Protein AF-A0A813FD88-F1 (afdb_monomer_lite)

Radius of gyration: 17.63 Å; chains: 1; bounding box: 48×40×44 Å

Secondary structure (DSSP, 8-state):
--HHHHHHHHHHHHSS---SHHHHS--GGG-EEETTTEEEEEEEE----TT-TTSPPPEEETTT--B-SSTTHHHHHHHHHHHHHHHHHHSPPTTPPPPPHHHHHHHHHHHHHHH-TTSHHHHHHHHHHHHHHSPTTSPPPHHHHHHHHHHHHHHHHTT----BTTS-SSHHHHTTTHHHHTSPPPP-

Foldseek 3Di:
DWLVVVQVCCCVVPVDGDPDPCQQAWTLLQWAADPVVGNVWTWTFRHADPVGSPDGGWIATPPPRDTPPDVCPQLVVLCVVLVVVLVCLLPPPPPDDHDDLVVLVVSLVSCCVRRNLLHNSNLSSLVSSLVRVADPPDDGDPSSVVSLVSNVVSCVVSVHQQAPDPVDDDSVCSSRHCNVVSDDDDDD

Organism: Polarella glacialis (NCBI:txid89957)

pLDDT: mean 74.28, std 17.8, range [30.69, 95.06]

Structure (mmCIF, N/CA/C/O backbone):
data_AF-A0A813FD88-F1
#
_entry.id   AF-A0A813FD88-F1
#
loop_
_atom_site.group_PDB
_atom_site.id
_atom_site.type_symbol
_atom_site.label_atom_id
_atom_site.label_alt_id
_atom_site.label_comp_id
_atom_site.label_asym_id
_atom_site.label_entity_id
_atom_site.label_seq_id
_atom_site.pdbx_PDB_ins_code
_atom_site.Cartn_x
_atom_site.Cartn_y
_atom_site.Cartn_z
_atom_site.occupancy
_atom_site.B_iso_or_equiv
_atom_site.auth_seq_id
_atom_site.auth_comp_id
_atom_site.auth_asym_id
_atom_site.auth_atom_id
_atom_site.pdbx_PDB_model_num
ATOM 1 N N . MET A 1 1 ? -1.833 -4.323 -0.633 1.00 69.38 1 MET A N 1
ATOM 2 C CA . MET A 1 1 ? -0.803 -5.198 -0.030 1.00 69.38 1 MET A CA 1
ATOM 3 C C . MET A 1 1 ? 0.067 -5.760 -1.135 1.00 69.38 1 MET A C 1
ATOM 5 O O . MET A 1 1 ? -0.502 -6.260 -2.103 1.00 69.38 1 MET A O 1
ATOM 9 N N . GLY A 1 2 ? 1.387 -5.662 -0.988 1.00 76.25 2 GLY A N 1
ATOM 10 C CA . GLY A 1 2 ? 2.358 -6.116 -1.981 1.00 76.25 2 GLY A CA 1
ATOM 11 C C . GLY A 1 2 ? 2.453 -7.635 -2.162 1.00 76.25 2 GLY A C 1
ATOM 12 O O . GLY A 1 2 ? 1.926 -8.399 -1.351 1.00 76.25 2 GLY A O 1
ATOM 13 N N . SER A 1 3 ? 3.062 -8.089 -3.256 1.00 80.94 3 SER A N 1
ATOM 14 C CA . SER A 1 3 ? 3.198 -9.505 -3.622 1.00 80.94 3 SER A CA 1
ATOM 15 C C . SER A 1 3 ? 4.067 -10.299 -2.661 1.00 80.94 3 SER A C 1
ATOM 17 O O . SER A 1 3 ? 3.741 -11.447 -2.381 1.00 80.94 3 SER A O 1
ATOM 19 N N . ASP A 1 4 ? 5.126 -9.695 -2.140 1.00 78.00 4 ASP A N 1
ATOM 20 C CA . ASP A 1 4 ? 5.998 -10.268 -1.114 1.00 78.00 4 ASP A CA 1
ATOM 21 C C . ASP A 1 4 ? 5.245 -10.513 0.195 1.00 78.00 4 ASP A C 1
ATOM 23 O O . ASP A 1 4 ? 5.247 -11.634 0.687 1.00 78.00 4 ASP A O 1
ATOM 27 N N . VAL A 1 5 ? 4.508 -9.516 0.697 1.00 75.88 5 VAL A N 1
ATOM 28 C CA . VAL A 1 5 ? 3.713 -9.649 1.929 1.00 75.88 5 VAL A CA 1
ATOM 29 C C . VAL A 1 5 ? 2.642 -10.724 1.762 1.00 75.88 5 VAL A C 1
ATOM 31 O O . VAL A 1 5 ? 2.479 -11.578 2.629 1.00 75.88 5 VAL A O 1
ATOM 34 N N . ARG A 1 6 ? 1.931 -10.736 0.623 1.00 81.69 6 ARG A N 1
ATOM 35 C CA . ARG A 1 6 ? 0.943 -11.790 0.333 1.00 81.69 6 ARG A CA 1
ATOM 36 C C . ARG A 1 6 ? 1.594 -13.172 0.329 1.00 81.69 6 ARG A C 1
ATOM 38 O O . ARG A 1 6 ? 1.033 -14.096 0.902 1.00 81.69 6 ARG A O 1
ATOM 45 N N . ARG A 1 7 ? 2.746 -13.325 -0.331 1.00 84.50 7 ARG A N 1
ATOM 46 C CA . ARG A 1 7 ? 3.455 -14.610 -0.417 1.00 84.50 7 ARG A CA 1
ATOM 47 C C . ARG A 1 7 ? 3.970 -15.061 0.945 1.00 84.50 7 ARG A C 1
ATOM 49 O O . ARG A 1 7 ? 3.711 -16.203 1.287 1.00 84.50 7 ARG A O 1
ATOM 56 N N . ALA A 1 8 ? 4.584 -14.169 1.720 1.00 79.19 8 ALA A N 1
ATOM 57 C CA . ALA A 1 8 ? 5.050 -14.457 3.074 1.00 79.19 8 ALA A CA 1
ATOM 58 C C . ALA A 1 8 ? 3.900 -14.903 3.991 1.00 79.19 8 ALA A C 1
ATOM 60 O O . ALA A 1 8 ? 4.051 -15.862 4.741 1.00 79.19 8 ALA A O 1
ATOM 61 N N . LEU A 1 9 ? 2.727 -14.263 3.887 1.00 77.12 9 LEU A N 1
ATOM 62 C CA . LEU A 1 9 ? 1.522 -14.691 4.605 1.00 77.12 9 LEU A CA 1
ATOM 63 C C . LEU A 1 9 ? 1.052 -16.083 4.168 1.00 77.12 9 LEU A C 1
ATOM 65 O O . LEU A 1 9 ? 0.779 -16.918 5.015 1.00 77.12 9 LEU A O 1
ATOM 69 N N . PHE A 1 10 ? 0.969 -16.369 2.864 1.00 81.69 10 PHE A N 1
ATOM 70 C CA . PHE A 1 10 ? 0.561 -17.703 2.397 1.00 81.69 10 PHE A CA 1
ATOM 71 C C . PHE A 1 10 ? 1.568 -18.796 2.760 1.00 81.69 10 PHE A C 1
ATOM 73 O O . PHE A 1 10 ? 1.168 -19.912 3.081 1.00 81.69 10 PHE A O 1
ATOM 80 N N . GLU A 1 11 ? 2.854 -18.476 2.738 1.00 86.94 11 GLU A N 1
ATOM 81 C CA . GLU A 1 11 ? 3.910 -19.396 3.135 1.00 86.94 11 GLU A CA 1
ATOM 82 C C . GLU A 1 11 ? 3.837 -19.691 4.634 1.00 86.94 11 GLU A C 1
ATOM 84 O O . GLU A 1 11 ? 3.804 -20.856 5.019 1.00 86.94 11 GLU A O 1
ATOM 89 N N . THR A 1 12 ? 3.702 -18.654 5.464 1.00 77.88 12 THR A N 1
ATOM 90 C CA . THR A 1 12 ? 3.616 -18.790 6.925 1.00 77.88 12 THR A CA 1
ATOM 91 C C . THR A 1 12 ? 2.314 -19.467 7.362 1.00 77.88 12 THR A C 1
ATOM 93 O O . THR A 1 12 ? 2.343 -20.396 8.163 1.00 77.88 12 THR A O 1
ATOM 96 N N . ASP A 1 13 ? 1.169 -19.038 6.822 1.00 77.94 13 ASP A N 1
ATOM 97 C CA . ASP A 1 13 ? -0.153 -19.480 7.288 1.00 77.94 13 ASP A CA 1
ATOM 98 C C . ASP A 1 13 ? -0.615 -20.784 6.624 1.00 77.94 13 ASP A C 1
ATOM 100 O O . ASP A 1 13 ? -1.451 -21.500 7.176 1.00 77.94 13 ASP A O 1
ATOM 104 N N . ARG A 1 14 ? -0.154 -21.067 5.397 1.00 87.31 14 ARG A N 1
ATOM 105 C CA . ARG A 1 14 ? -0.656 -22.187 4.577 1.00 87.31 14 ARG A CA 1
ATOM 106 C C . ARG A 1 14 ? 0.434 -23.100 4.020 1.00 87.31 14 ARG A C 1
ATOM 108 O O . ARG A 1 14 ? 0.095 -24.063 3.337 1.00 87.31 14 ARG A O 1
ATOM 115 N N . GLY A 1 15 ? 1.710 -22.815 4.275 1.00 90.94 15 GLY A N 1
ATOM 116 C CA . GLY A 1 15 ? 2.824 -23.670 3.865 1.00 90.94 15 GLY A CA 1
ATOM 117 C C . GLY A 1 15 ? 3.093 -23.703 2.358 1.00 90.94 15 GLY A C 1
ATOM 118 O O . GLY A 1 15 ? 3.696 -24.662 1.883 1.00 90.94 15 GLY A O 1
ATOM 119 N N . PHE A 1 16 ? 2.643 -22.707 1.579 1.00 90.50 16 PHE A N 1
ATOM 120 C CA . PHE A 1 16 ? 2.936 -22.658 0.140 1.00 90.50 16 PHE A CA 1
ATOM 121 C C . PHE A 1 16 ? 3.226 -21.251 -0.393 1.00 90.50 16 PHE A C 1
ATOM 123 O O . PHE A 1 16 ? 2.657 -20.249 0.041 1.00 90.50 16 PHE A O 1
ATOM 130 N N . LEU A 1 17 ? 4.063 -21.188 -1.433 1.00 87.31 17 LEU A N 1
ATOM 131 C CA . LEU A 1 17 ? 4.378 -19.958 -2.156 1.00 87.31 17 LEU A CA 1
ATOM 132 C C . LEU A 1 17 ? 3.318 -19.655 -3.223 1.00 87.31 17 LEU A C 1
ATOM 134 O O . LEU A 1 17 ? 3.174 -20.368 -4.216 1.00 87.31 17 LEU A O 1
ATOM 138 N N . CYS A 1 18 ? 2.583 -18.554 -3.055 1.00 84.94 18 CYS A N 1
ATOM 139 C CA .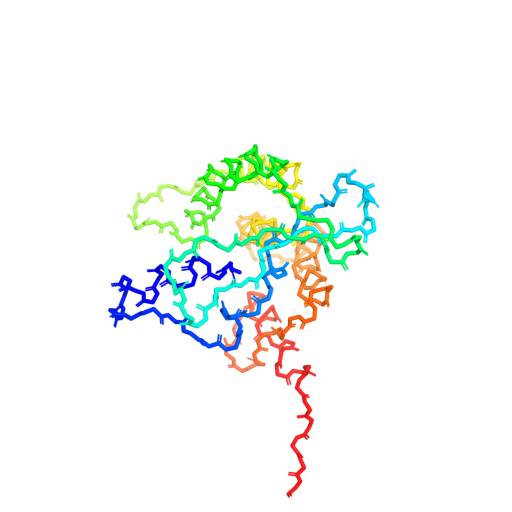 CYS A 1 18 ? 1.521 -18.172 -3.987 1.00 84.94 18 CYS A CA 1
ATOM 140 C C . CYS A 1 18 ? 2.061 -17.746 -5.368 1.00 84.94 18 CYS A C 1
ATOM 142 O O . CYS A 1 18 ? 2.677 -16.686 -5.516 1.00 84.94 18 CYS A O 1
ATOM 144 N N . GLY A 1 19 ? 1.767 -18.548 -6.396 1.00 86.75 19 GLY A N 1
ATOM 145 C CA . GLY A 1 19 ? 2.124 -18.317 -7.802 1.00 86.75 19 GLY A CA 1
ATOM 146 C C . GLY A 1 19 ? 0.981 -17.813 -8.693 1.00 86.75 19 GLY A C 1
ATOM 147 O O . GLY A 1 19 ? 1.033 -18.003 -9.907 1.00 86.75 19 GLY A O 1
ATOM 148 N N . CYS A 1 20 ? -0.074 -17.213 -8.127 1.00 86.12 20 CYS A N 1
ATOM 149 C CA . CYS A 1 20 ? -1.202 -16.716 -8.924 1.00 86.12 20 CYS A CA 1
ATOM 150 C C . CYS A 1 20 ? -0.779 -15.584 -9.880 1.00 86.12 20 CYS A C 1
ATOM 152 O O . CYS A 1 20 ? 0.277 -14.972 -9.704 1.00 86.12 20 CYS A O 1
ATOM 154 N N . SER A 1 21 ? -1.614 -15.269 -10.879 1.00 86.44 21 SER A N 1
ATOM 155 C CA . SER A 1 21 ? -1.360 -14.184 -11.846 1.00 86.44 21 SER A CA 1
ATOM 156 C C . SER A 1 21 ? -0.929 -12.888 -11.157 1.00 86.44 21 SER A C 1
ATOM 158 O O . SER A 1 21 ? 0.128 -12.360 -11.467 1.00 86.44 21 SER A O 1
ATOM 160 N N . ARG A 1 22 ? -1.643 -12.461 -10.113 1.00 83.81 22 ARG A N 1
ATOM 161 C CA . ARG A 1 22 ? -1.326 -11.245 -9.351 1.00 83.81 22 ARG A CA 1
ATOM 162 C C . ARG A 1 22 ? 0.046 -11.262 -8.659 1.00 83.81 22 ARG A C 1
ATOM 164 O O . ARG A 1 22 ? 0.632 -10.206 -8.460 1.00 83.81 22 ARG A O 1
ATOM 171 N N . CYS A 1 23 ? 0.544 -12.420 -8.223 1.00 83.50 23 CYS A N 1
ATOM 172 C CA . CYS A 1 23 ? 1.881 -12.538 -7.620 1.00 83.50 23 CYS A CA 1
ATOM 173 C C . CYS A 1 23 ? 2.996 -12.700 -8.667 1.00 83.50 23 CYS A C 1
ATOM 175 O O . CYS A 1 23 ? 4.163 -12.490 -8.339 1.00 83.50 23 CYS A O 1
ATOM 177 N N . ARG A 1 24 ? 2.643 -13.071 -9.904 1.00 86.44 24 ARG A N 1
ATOM 178 C CA . ARG A 1 24 ? 3.563 -13.160 -11.051 1.00 86.44 24 ARG A CA 1
ATOM 179 C C . ARG A 1 24 ? 3.647 -11.861 -11.853 1.00 86.44 24 ARG A C 1
ATOM 181 O O . ARG A 1 24 ? 4.645 -11.637 -12.521 1.00 86.44 24 ARG A O 1
ATOM 188 N N . SER A 1 25 ? 2.612 -11.030 -11.803 1.00 87.88 25 SER A N 1
ATOM 189 C CA . SER A 1 25 ? 2.568 -9.723 -12.459 1.00 87.88 25 SER A CA 1
ATOM 190 C C . SER A 1 25 ? 3.317 -8.652 -11.670 1.00 87.88 25 SER A C 1
ATOM 192 O O . SER A 1 25 ? 3.612 -8.823 -10.485 1.00 87.88 25 SER A O 1
ATOM 194 N N . SER A 1 26 ? 3.561 -7.517 -12.328 1.00 89.06 26 SER A N 1
ATOM 195 C CA . SER A 1 26 ? 4.126 -6.340 -11.683 1.00 89.06 26 SER A CA 1
ATOM 196 C C . SER A 1 26 ? 3.273 -5.866 -10.507 1.00 89.06 26 SER A C 1
ATOM 198 O O . SER A 1 26 ? 2.043 -5.808 -10.592 1.00 89.06 26 SER A O 1
ATOM 200 N N . ASP A 1 27 ? 3.921 -5.496 -9.406 1.00 88.56 27 ASP A N 1
ATOM 201 C CA . ASP A 1 27 ? 3.223 -5.132 -8.177 1.00 88.56 27 ASP A CA 1
ATOM 202 C C . ASP A 1 27 ? 2.955 -3.628 -8.101 1.00 88.56 27 ASP A C 1
ATOM 204 O O . ASP A 1 27 ? 3.616 -2.879 -7.380 1.00 88.56 27 ASP A O 1
ATOM 208 N N . ALA A 1 28 ? 1.939 -3.183 -8.842 1.00 86.25 28 ALA A N 1
ATOM 209 C CA . ALA A 1 28 ? 1.530 -1.779 -8.887 1.00 86.25 28 ALA A CA 1
ATOM 210 C C . ALA A 1 28 ? 1.155 -1.210 -7.502 1.00 86.25 28 ALA A C 1
ATOM 212 O O . ALA A 1 28 ? 1.279 -0.009 -7.270 1.00 86.25 28 ALA A O 1
ATOM 213 N N . CYS A 1 29 ? 0.772 -2.068 -6.545 1.00 85.25 29 CYS A N 1
ATOM 214 C CA . CYS A 1 29 ? 0.500 -1.664 -5.162 1.00 85.25 29 CYS A CA 1
ATOM 215 C C . CYS A 1 29 ? 1.738 -1.106 -4.443 1.00 85.25 29 CYS A C 1
ATOM 217 O O . CYS A 1 29 ? 1.589 -0.398 -3.449 1.00 85.25 29 CYS A 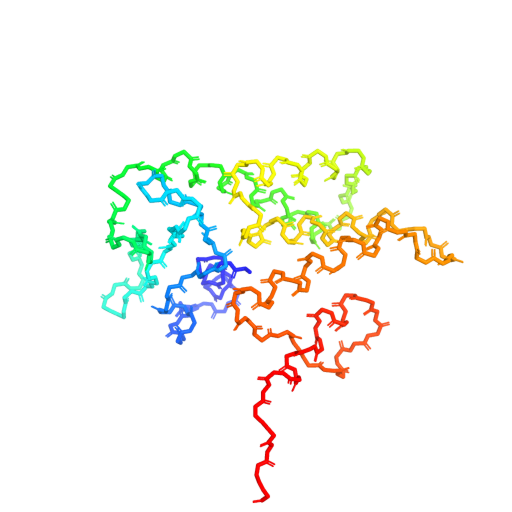O 1
ATOM 219 N N . ARG A 1 30 ? 2.938 -1.459 -4.908 1.00 85.44 30 ARG A N 1
ATOM 220 C CA . ARG A 1 30 ? 4.231 -1.003 -4.382 1.00 85.44 30 ARG A CA 1
ATOM 221 C C . ARG A 1 30 ? 4.911 -0.017 -5.328 1.00 85.44 30 ARG A C 1
ATOM 223 O O . ARG A 1 30 ? 6.130 0.102 -5.334 1.00 85.44 30 ARG A O 1
ATOM 230 N N . SER A 1 31 ? 4.135 0.648 -6.181 1.00 87.31 31 SER A N 1
ATOM 231 C CA . SER A 1 31 ? 4.700 1.601 -7.126 1.00 87.31 31 SER A CA 1
ATOM 232 C C . SER A 1 31 ? 5.342 2.790 -6.410 1.00 87.31 31 SER A C 1
ATOM 234 O O . SER A 1 31 ? 4.772 3.335 -5.467 1.00 87.31 31 SER A O 1
ATOM 236 N N . LEU A 1 32 ? 6.511 3.195 -6.897 1.00 85.44 32 LEU A N 1
ATOM 237 C CA . LEU A 1 32 ? 7.280 4.341 -6.424 1.00 85.44 32 LEU A CA 1
ATOM 238 C C . LEU A 1 32 ? 7.537 5.304 -7.599 1.00 85.44 32 LEU A C 1
ATOM 240 O O . LEU A 1 32 ? 7.650 4.848 -8.740 1.00 85.44 32 LEU A O 1
ATOM 244 N N . PRO A 1 33 ? 7.666 6.625 -7.381 1.00 83.38 33 PRO A N 1
ATOM 245 C CA . PRO A 1 33 ? 7.955 7.575 -8.462 1.00 83.38 33 PRO A CA 1
ATOM 246 C C . PRO A 1 33 ? 9.306 7.298 -9.140 1.00 83.38 33 PRO A C 1
ATOM 248 O O . PRO A 1 33 ? 10.308 7.091 -8.462 1.00 83.38 33 PRO A O 1
ATOM 251 N N . CYS A 1 34 ? 9.394 7.314 -10.467 1.00 84.94 34 CYS A N 1
ATOM 252 C CA . CYS A 1 34 ? 10.668 7.087 -11.150 1.00 84.94 34 CYS A CA 1
ATOM 253 C C . CYS A 1 34 ? 11.583 8.313 -11.076 1.00 84.94 34 CYS A C 1
ATOM 255 O O . CYS A 1 34 ? 11.184 9.413 -11.432 1.00 84.94 34 CYS A O 1
ATOM 257 N N . GLU A 1 35 ? 12.846 8.123 -10.698 1.00 84.19 35 GLU A N 1
ATOM 258 C CA . GLU A 1 35 ? 13.829 9.218 -10.655 1.00 84.19 35 GLU A CA 1
ATOM 259 C C . GLU A 1 35 ? 14.271 9.663 -12.054 1.00 84.19 35 GLU A C 1
ATOM 261 O O . GLU A 1 35 ? 14.575 10.829 -12.271 1.00 84.19 35 GLU A O 1
ATOM 266 N N . ALA A 1 36 ? 14.266 8.748 -13.030 1.00 87.25 36 ALA A N 1
ATOM 267 C CA . ALA A 1 36 ? 14.756 9.026 -14.379 1.00 87.25 36 ALA A CA 1
ATOM 268 C C . ALA A 1 36 ? 13.761 9.816 -15.242 1.00 87.25 36 ALA A C 1
ATOM 270 O O . ALA A 1 36 ? 14.164 10.695 -15.994 1.00 87.25 36 ALA A O 1
ATOM 271 N N . CYS A 1 37 ? 12.468 9.493 -15.168 1.00 87.25 37 CYS A N 1
ATOM 272 C CA . CYS A 1 37 ? 11.420 10.182 -15.934 1.00 87.25 37 CYS A CA 1
ATOM 273 C C . CYS A 1 37 ? 10.414 10.925 -15.037 1.00 87.25 37 CYS A C 1
ATOM 275 O O . CYS A 1 37 ? 9.326 11.294 -15.485 1.00 87.25 37 CYS A O 1
ATOM 277 N N . GLY A 1 38 ? 10.785 11.144 -13.771 1.00 78.62 38 GLY A N 1
ATOM 278 C CA . GLY A 1 38 ? 10.015 11.889 -12.781 1.00 78.62 38 GLY A CA 1
ATOM 279 C C . GLY A 1 38 ? 8.640 11.288 -12.490 1.00 78.62 38 GLY A C 1
ATOM 280 O O . GLY A 1 38 ? 8.416 10.079 -12.587 1.00 78.62 38 GLY A O 1
ATOM 281 N N . ALA A 1 39 ? 7.684 12.173 -12.196 1.00 70.56 39 ALA A N 1
ATOM 282 C CA . ALA A 1 39 ? 6.309 11.827 -11.830 1.00 70.56 39 ALA A CA 1
ATOM 283 C C . ALA A 1 39 ? 5.543 11.016 -12.896 1.00 70.56 39 ALA A C 1
ATOM 285 O O . ALA A 1 39 ? 4.536 10.389 -12.577 1.00 70.56 39 ALA A O 1
ATOM 286 N N . LYS A 1 40 ? 6.007 11.003 -14.155 1.00 81.50 40 LYS A N 1
ATOM 287 C CA . LYS A 1 40 ? 5.366 10.242 -15.240 1.00 81.50 40 LYS A CA 1
ATOM 288 C C . LYS A 1 40 ? 5.678 8.746 -15.182 1.00 81.50 40 LYS A C 1
ATOM 290 O O . LYS A 1 40 ? 4.921 7.946 -15.721 1.00 81.50 40 LYS A O 1
ATOM 295 N N . GLY A 1 41 ? 6.795 8.363 -14.563 1.00 86.62 41 GLY A N 1
ATOM 296 C CA . GLY A 1 41 ? 7.180 6.963 -14.426 1.00 86.62 41 GLY A CA 1
ATOM 297 C C . GLY A 1 41 ? 6.873 6.416 -13.049 1.00 86.62 41 GLY A C 1
ATOM 298 O O . GLY A 1 41 ? 7.049 7.099 -12.043 1.00 86.62 41 GLY A O 1
ATOM 299 N N . LYS A 1 42 ? 6.498 5.141 -13.007 1.00 87.50 42 LYS A N 1
ATOM 300 C CA . LYS A 1 42 ? 6.355 4.375 -11.772 1.00 87.50 42 LYS A CA 1
ATOM 301 C C . LYS A 1 42 ? 7.304 3.186 -11.814 1.00 87.50 42 LYS A C 1
ATOM 303 O O . LYS A 1 42 ? 7.256 2.406 -12.765 1.00 87.50 42 LYS A O 1
ATOM 308 N N . VAL A 1 43 ? 8.172 3.072 -10.817 1.00 88.38 43 VAL A N 1
ATOM 309 C CA . VAL A 1 43 ? 9.016 1.898 -10.589 1.00 88.38 43 VAL A CA 1
ATOM 310 C C . VAL A 1 43 ? 8.243 0.936 -9.709 1.00 88.38 43 VAL A C 1
ATOM 312 O O . VAL A 1 43 ? 7.667 1.344 -8.704 1.00 88.38 43 VAL A O 1
ATOM 315 N N . MET A 1 44 ? 8.186 -0.327 -10.103 1.00 89.19 44 MET A N 1
ATOM 316 C CA . MET A 1 44 ? 7.512 -1.366 -9.332 1.00 89.19 44 MET A CA 1
ATOM 317 C C . MET A 1 44 ? 8.223 -2.712 -9.511 1.00 89.19 44 MET A C 1
ATOM 319 O O . MET A 1 44 ? 8.921 -2.901 -10.517 1.00 89.19 44 MET A O 1
ATOM 323 N N . PRO A 1 45 ? 8.049 -3.656 -8.570 1.00 88.94 45 PRO A N 1
ATOM 324 C CA . PRO A 1 45 ? 8.540 -5.019 -8.728 1.00 88.94 45 PRO A CA 1
ATOM 325 C C . PRO A 1 45 ? 7.946 -5.658 -9.983 1.00 88.94 45 PRO A C 1
ATOM 327 O O . PRO A 1 45 ? 6.742 -5.547 -10.195 1.00 88.94 45 PRO A O 1
ATOM 330 N N . THR A 1 46 ? 8.739 -6.380 -10.775 1.00 87.62 46 THR A N 1
ATOM 331 C CA . THR A 1 46 ? 8.298 -7.065 -12.009 1.00 87.62 46 THR A CA 1
ATOM 332 C C . THR A 1 46 ? 7.537 -8.373 -11.766 1.00 87.62 46 THR A C 1
ATOM 334 O O . THR A 1 46 ? 7.235 -9.087 -12.717 1.00 87.62 46 THR A O 1
ATOM 337 N N . GLY A 1 47 ? 7.237 -8.698 -10.506 1.00 83.44 47 GLY A N 1
ATOM 338 C CA . GLY A 1 47 ? 6.649 -9.975 -10.102 1.00 83.44 47 GLY A CA 1
ATOM 339 C C . GLY A 1 47 ? 7.671 -11.113 -10.015 1.00 83.44 47 GLY A C 1
ATOM 340 O O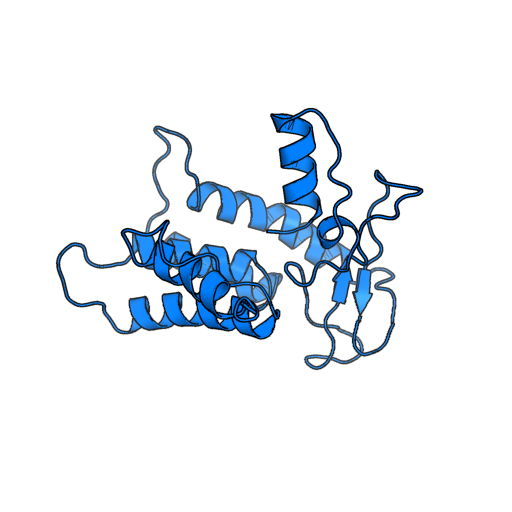 . GLY A 1 47 ? 8.832 -10.969 -10.405 1.00 83.44 47 GLY A O 1
ATOM 341 N N . TYR A 1 48 ? 7.244 -12.245 -9.452 1.00 83.00 48 TYR A N 1
ATOM 342 C CA . TYR A 1 48 ? 8.096 -13.424 -9.269 1.00 83.00 48 TYR A CA 1
ATOM 343 C C . TYR A 1 48 ? 8.033 -14.344 -10.490 1.00 83.00 48 TYR A C 1
ATOM 345 O O . TYR A 1 48 ? 6.947 -14.748 -10.920 1.00 83.00 48 TYR A O 1
ATOM 353 N N . ALA A 1 49 ? 9.200 -14.724 -11.013 1.00 82.94 49 ALA A N 1
ATOM 354 C CA . ALA A 1 49 ? 9.296 -15.683 -12.105 1.00 82.94 49 ALA A CA 1
ATOM 355 C C . ALA A 1 49 ? 8.862 -17.084 -11.645 1.00 82.94 49 ALA A C 1
ATOM 357 O O . ALA A 1 49 ? 9.194 -17.521 -10.543 1.00 82.94 49 ALA A O 1
ATOM 358 N N . ALA A 1 50 ? 8.160 -17.822 -12.513 1.00 81.56 50 ALA A N 1
ATOM 359 C CA . ALA A 1 50 ? 7.762 -19.204 -12.228 1.00 81.56 50 ALA A CA 1
ATOM 360 C C . ALA A 1 50 ? 8.976 -20.131 -12.041 1.00 81.56 50 ALA A C 1
ATOM 362 O O . ALA A 1 50 ? 8.934 -21.041 -11.221 1.00 81.56 50 ALA A O 1
ATOM 363 N N . SER A 1 51 ? 10.063 -19.861 -12.769 1.00 83.31 51 SER A N 1
ATOM 364 C CA . SER A 1 51 ? 11.330 -20.589 -12.683 1.00 83.31 51 SER A CA 1
ATOM 365 C C . SER A 1 51 ? 12.155 -20.259 -11.435 1.00 83.31 51 SER A C 1
ATOM 367 O O . SER A 1 51 ? 13.066 -21.010 -11.104 1.00 83.31 51 SER A O 1
ATOM 369 N N . ALA A 1 52 ? 11.861 -19.154 -10.744 1.00 82.31 52 ALA A N 1
ATOM 370 C CA . ALA A 1 52 ? 12.619 -18.691 -9.584 1.00 82.31 52 ALA A CA 1
ATOM 371 C C . ALA A 1 52 ? 11.688 -18.023 -8.552 1.00 82.31 52 ALA A C 1
ATOM 373 O O . ALA A 1 52 ? 11.752 -16.811 -8.338 1.00 82.31 52 ALA A O 1
ATOM 374 N N . PRO A 1 53 ? 10.798 -18.794 -7.898 1.00 77.00 53 PRO A N 1
ATOM 375 C CA . PRO A 1 53 ? 9.781 -18.250 -6.997 1.00 77.00 53 PRO A CA 1
ATOM 376 C C . PRO A 1 53 ? 10.366 -17.597 -5.733 1.00 77.00 53 PRO A C 1
ATOM 378 O O . PRO A 1 53 ? 9.675 -16.831 -5.066 1.00 77.00 53 PRO A O 1
ATOM 381 N N . THR A 1 54 ? 11.615 -17.887 -5.383 1.00 80.81 54 THR A N 1
ATOM 382 C CA . THR A 1 54 ? 12.300 -17.325 -4.211 1.00 80.81 54 THR A CA 1
ATOM 383 C C . THR A 1 54 ? 13.208 -16.146 -4.555 1.00 80.81 54 THR A C 1
ATOM 385 O O . THR A 1 54 ? 13.688 -15.468 -3.650 1.00 80.81 54 THR A O 1
ATOM 388 N N . ALA A 1 55 ? 13.443 -15.868 -5.842 1.00 81.31 55 ALA A N 1
ATOM 389 C CA . ALA A 1 55 ? 14.284 -14.751 -6.246 1.00 81.31 55 ALA A CA 1
ATOM 390 C C . ALA A 1 55 ? 13.574 -13.419 -5.988 1.00 81.31 55 ALA A C 1
ATOM 392 O O . ALA A 1 55 ? 12.393 -13.254 -6.304 1.00 81.31 55 ALA A O 1
ATOM 393 N N . SER A 1 56 ? 14.310 -12.451 -5.442 1.00 80.56 56 SER A N 1
ATOM 394 C CA . SER A 1 56 ? 13.817 -11.083 -5.301 1.00 80.56 56 SER A CA 1
ATOM 395 C C . SER A 1 56 ? 13.456 -10.515 -6.678 1.00 80.56 56 SER A C 1
ATOM 397 O O . SER A 1 56 ? 14.278 -10.588 -7.595 1.00 80.56 56 SER A O 1
ATOM 399 N N . PRO A 1 57 ? 12.255 -9.938 -6.850 1.00 85.00 57 PRO A N 1
ATOM 400 C CA . PRO A 1 57 ? 11.848 -9.386 -8.132 1.00 85.00 57 PRO A CA 1
ATOM 401 C C . PRO A 1 57 ? 12.729 -8.190 -8.501 1.00 85.00 57 PRO A C 1
ATOM 403 O O . PRO A 1 57 ? 13.084 -7.369 -7.647 1.00 85.00 57 PRO A O 1
ATOM 406 N N . ALA A 1 58 ? 13.045 -8.067 -9.790 1.00 87.19 58 ALA A N 1
ATOM 407 C CA . ALA A 1 58 ? 13.646 -6.852 -10.319 1.00 87.19 58 ALA A CA 1
ATOM 408 C C . ALA A 1 58 ? 12.659 -5.683 -10.187 1.00 87.19 58 ALA A C 1
ATOM 410 O O . ALA A 1 58 ? 11.443 -5.873 -10.193 1.00 87.19 58 ALA A O 1
ATOM 411 N N . TRP A 1 59 ? 13.181 -4.465 -10.089 1.00 88.44 59 TRP A N 1
ATOM 412 C CA . TRP A 1 59 ? 12.379 -3.245 -10.056 1.00 88.44 59 TRP A CA 1
ATOM 413 C C . TRP A 1 59 ? 12.564 -2.496 -11.367 1.00 88.44 59 TRP A C 1
ATOM 415 O O . TRP A 1 59 ? 13.691 -2.167 -11.748 1.00 88.44 59 TRP A O 1
ATOM 425 N N . LYS A 1 60 ? 11.462 -2.247 -12.078 1.00 90.75 60 LYS A N 1
ATOM 426 C CA . LYS A 1 60 ? 11.484 -1.600 -13.397 1.00 90.75 60 LYS A CA 1
ATOM 427 C C . LYS A 1 60 ? 10.524 -0.432 -13.448 1.00 90.75 60 LYS A C 1
ATOM 429 O O . LYS A 1 60 ? 9.399 -0.519 -12.956 1.00 90.75 60 LYS A O 1
ATOM 434 N N . CYS A 1 61 ? 10.966 0.653 -14.075 1.00 90.19 61 CYS A N 1
ATOM 435 C CA . CYS A 1 61 ? 10.072 1.741 -14.433 1.00 90.19 61 CYS A CA 1
ATOM 436 C C . CYS A 1 61 ? 9.171 1.323 -15.596 1.00 90.19 61 CYS A C 1
ATOM 438 O O . CYS A 1 61 ? 9.664 0.977 -16.667 1.00 90.19 61 CYS A O 1
ATOM 440 N N . PHE A 1 62 ? 7.857 1.433 -15.420 1.00 88.56 62 PHE A N 1
ATOM 441 C CA . PHE A 1 62 ? 6.886 1.105 -16.467 1.00 88.56 62 PHE A CA 1
ATOM 442 C C . PHE A 1 62 ? 6.767 2.182 -17.560 1.00 88.56 62 PHE A C 1
ATOM 444 O O . PHE A 1 62 ? 6.203 1.925 -18.615 1.00 88.56 62 PHE A O 1
ATOM 451 N N . GLY A 1 63 ? 7.303 3.384 -17.317 1.00 90.25 63 GLY A N 1
ATOM 452 C CA . GLY A 1 63 ? 7.324 4.474 -18.297 1.00 90.25 63 GLY A CA 1
ATOM 453 C C . GLY A 1 63 ? 8.559 4.446 -19.199 1.00 90.25 63 GLY A C 1
ATOM 454 O O . GLY A 1 63 ? 8.437 4.474 -20.416 1.00 90.25 63 GLY A O 1
ATOM 455 N N . CYS A 1 64 ? 9.759 4.387 -18.609 1.00 91.31 64 CYS A N 1
ATOM 456 C CA . CYS A 1 64 ? 11.021 4.466 -19.357 1.00 91.31 64 CYS A CA 1
ATOM 457 C C . CYS A 1 64 ? 11.766 3.130 -19.500 1.00 91.31 64 CYS A C 1
ATOM 459 O O . CYS A 1 64 ? 12.855 3.106 -20.065 1.00 91.31 64 CYS A O 1
ATOM 461 N N . GLY A 1 65 ? 11.242 2.032 -18.945 1.00 90.81 65 GLY A N 1
ATOM 462 C CA . GLY A 1 65 ? 11.840 0.692 -19.028 1.00 90.81 65 GLY A CA 1
ATOM 463 C C . GLY A 1 65 ? 13.125 0.494 -18.217 1.00 90.81 65 GLY A C 1
ATOM 464 O O . GLY A 1 65 ? 13.615 -0.629 -18.118 1.00 90.81 65 GLY A O 1
ATOM 465 N N . ARG A 1 66 ? 13.673 1.559 -17.616 1.00 89.88 66 ARG A N 1
ATOM 466 C CA . ARG A 1 66 ? 14.925 1.499 -16.857 1.00 89.88 66 ARG A CA 1
ATOM 467 C C . ARG A 1 66 ? 14.775 0.577 -15.646 1.00 89.88 66 ARG A C 1
ATOM 469 O O . ARG A 1 66 ? 13.872 0.755 -14.824 1.00 89.88 66 ARG A O 1
ATOM 476 N N . GLU A 1 67 ? 15.691 -0.378 -15.538 1.00 87.56 67 GLU A N 1
ATOM 477 C CA . GLU A 1 67 ? 15.900 -1.161 -14.324 1.00 87.56 67 GLU A CA 1
ATOM 478 C C . GLU A 1 67 ? 16.513 -0.276 -13.237 1.00 87.56 67 GLU A C 1
ATOM 480 O O . GLU A 1 67 ? 17.462 0.475 -13.475 1.00 87.56 67 GLU A O 1
ATOM 485 N N . SER A 1 68 ? 15.949 -0.343 -12.034 1.00 77.56 68 SER A N 1
ATOM 486 C CA . SER A 1 68 ? 16.464 0.370 -10.868 1.00 77.56 68 SER A CA 1
ATOM 487 C C . SER A 1 68 ? 17.733 -0.341 -10.391 1.00 77.56 68 SER A C 1
ATOM 489 O O . SER A 1 68 ? 17.678 -1.257 -9.574 1.00 77.56 68 SER A O 1
ATOM 491 N N . ALA A 1 69 ? 18.885 0.038 -10.956 1.00 62.06 69 ALA A N 1
ATOM 492 C CA . ALA A 1 69 ? 20.170 -0.614 -10.681 1.00 62.06 69 ALA A CA 1
ATOM 493 C C . ALA A 1 69 ? 20.667 -0.400 -9.233 1.00 62.06 69 ALA A C 1
ATOM 495 O O . ALA A 1 69 ? 21.516 -1.146 -8.756 1.00 62.06 69 ALA A O 1
ATOM 496 N N . THR A 1 70 ? 20.127 0.596 -8.518 1.00 54.53 70 THR A N 1
ATOM 497 C CA . THR A 1 70 ? 20.599 1.009 -7.177 1.00 54.53 70 THR A CA 1
ATOM 498 C C . THR A 1 70 ? 19.631 1.955 -6.445 1.00 54.53 70 THR A C 1
ATOM 500 O O . THR A 1 70 ? 19.607 1.960 -5.214 1.00 54.53 70 THR A O 1
ATOM 503 N N . GLY A 1 71 ? 18.791 2.707 -7.174 1.00 51.25 71 GLY A N 1
ATOM 504 C CA . GLY A 1 71 ? 17.900 3.759 -6.645 1.00 51.25 71 GLY A CA 1
ATOM 505 C C . GLY A 1 71 ? 16.809 3.308 -5.663 1.00 51.25 71 GLY A C 1
ATOM 506 O O . GLY A 1 71 ? 16.258 4.127 -4.935 1.00 51.25 71 GLY A O 1
ATOM 507 N N . ASP A 1 72 ? 16.541 2.007 -5.544 1.00 59.84 72 ASP A N 1
ATOM 508 C CA . ASP A 1 72 ? 15.555 1.483 -4.590 1.00 59.84 72 ASP A CA 1
ATOM 509 C C . ASP A 1 72 ? 16.153 0.937 -3.291 1.00 59.84 72 ASP A C 1
ATOM 511 O O . ASP A 1 72 ? 15.413 0.406 -2.473 1.00 59.84 72 ASP A O 1
ATOM 515 N N . ALA A 1 73 ? 17.464 1.005 -3.036 1.00 73.44 73 ALA A N 1
ATOM 516 C CA . ALA A 1 73 ? 17.987 0.556 -1.735 1.00 73.44 73 ALA A CA 1
ATOM 517 C C . ALA A 1 73 ? 17.416 1.397 -0.576 1.00 73.44 73 ALA A C 1
ATOM 519 O O . ALA A 1 73 ? 16.885 0.845 0.384 1.00 73.44 73 ALA A O 1
ATOM 520 N N . VAL A 1 74 ? 17.434 2.727 -0.719 1.00 76.19 74 VAL A N 1
ATOM 521 C CA . VAL A 1 74 ? 16.891 3.667 0.276 1.00 76.19 74 VAL A CA 1
ATOM 522 C C . VAL A 1 74 ? 15.380 3.505 0.429 1.00 76.19 74 VAL A C 1
ATOM 524 O O . VAL A 1 74 ? 14.866 3.492 1.544 1.00 76.19 74 VAL A O 1
ATOM 527 N N . ARG A 1 75 ? 14.654 3.333 -0.679 1.00 74.81 75 ARG A N 1
ATOM 528 C CA . ARG A 1 75 ? 13.191 3.203 -0.648 1.00 74.81 75 ARG A CA 1
ATOM 529 C C . ARG A 1 75 ? 12.730 1.839 -0.155 1.00 74.81 75 ARG A C 1
ATOM 531 O O . ARG A 1 75 ? 11.765 1.777 0.592 1.00 74.81 75 ARG A O 1
ATOM 538 N N . ARG A 1 76 ? 13.451 0.761 -0.478 1.00 77.00 76 ARG A N 1
ATOM 539 C CA . ARG A 1 76 ? 13.223 -0.567 0.116 1.00 77.00 76 ARG A CA 1
ATOM 540 C C . ARG A 1 76 ? 13.559 -0.580 1.600 1.00 77.00 76 ARG A C 1
ATOM 542 O O . ARG A 1 76 ? 12.830 -1.203 2.361 1.00 77.00 76 ARG A O 1
ATOM 549 N N . ALA A 1 77 ? 14.610 0.125 2.020 1.00 84.31 77 ALA A N 1
ATOM 550 C CA . ALA A 1 77 ? 14.903 0.314 3.438 1.00 84.31 77 ALA A CA 1
ATOM 551 C C . ALA A 1 77 ? 13.770 1.085 4.134 1.00 84.31 77 ALA A C 1
ATOM 553 O O . ALA A 1 77 ? 13.296 0.658 5.182 1.00 84.31 77 ALA A O 1
ATOM 554 N N . ALA A 1 78 ? 13.267 2.157 3.511 1.00 88.12 78 ALA A N 1
ATOM 555 C CA . ALA A 1 78 ? 12.103 2.881 4.013 1.00 88.12 78 ALA A CA 1
ATOM 556 C C . ALA A 1 78 ? 10.849 2.002 4.066 1.00 88.12 78 ALA A C 1
ATOM 558 O O . ALA A 1 78 ? 10.106 2.054 5.040 1.00 88.12 78 ALA A O 1
ATOM 559 N N . GLU A 1 79 ? 10.614 1.166 3.057 1.00 86.50 79 GLU A N 1
ATOM 560 C CA . GLU A 1 79 ? 9.485 0.243 3.052 1.00 86.50 79 GLU A CA 1
ATOM 561 C C . GLU A 1 79 ? 9.610 -0.777 4.188 1.00 86.50 79 GLU A C 1
ATOM 563 O O . GLU A 1 79 ? 8.658 -0.948 4.945 1.00 86.50 79 GLU A O 1
ATOM 568 N N . ALA A 1 80 ? 10.786 -1.387 4.363 1.00 86.00 80 ALA A N 1
ATOM 569 C CA . ALA A 1 80 ? 11.061 -2.344 5.433 1.00 86.00 80 ALA A CA 1
ATOM 570 C C . ALA A 1 80 ? 10.878 -1.745 6.839 1.00 86.00 80 ALA A C 1
ATOM 572 O O . ALA A 1 80 ? 10.479 -2.456 7.757 1.00 86.00 80 ALA A O 1
ATOM 573 N N . GLU A 1 81 ? 11.128 -0.447 7.006 1.00 91.62 81 GLU A N 1
ATOM 574 C CA . GLU A 1 81 ? 10.947 0.273 8.270 1.00 91.62 81 GLU A CA 1
ATOM 575 C C . GLU A 1 81 ? 9.485 0.695 8.512 1.00 91.62 81 GLU A C 1
ATOM 577 O O . GLU A 1 81 ? 8.939 0.519 9.603 1.00 91.62 81 GLU A O 1
ATOM 582 N N . ILE A 1 82 ? 8.829 1.260 7.496 1.00 91.94 82 ILE A N 1
ATOM 583 C CA . ILE A 1 82 ? 7.520 1.916 7.635 1.00 91.94 82 ILE A CA 1
ATOM 584 C C . ILE A 1 82 ? 6.367 0.915 7.553 1.00 91.94 82 ILE A C 1
ATOM 586 O O . ILE A 1 82 ? 5.384 1.038 8.288 1.00 91.94 82 ILE A O 1
ATOM 590 N N . VAL A 1 83 ? 6.452 -0.079 6.663 1.00 88.94 83 VAL A N 1
ATOM 591 C CA . VAL A 1 83 ? 5.363 -1.043 6.442 1.00 88.94 83 VAL A CA 1
ATOM 592 C C . VAL A 1 83 ? 4.970 -1.782 7.724 1.00 88.94 83 VAL A C 1
ATOM 594 O O . VAL A 1 83 ? 3.768 -1.839 7.997 1.00 88.94 83 VAL A O 1
ATOM 597 N N . PRO A 1 84 ? 5.905 -2.300 8.546 1.00 87.56 84 PRO A N 1
ATOM 598 C CA . PRO A 1 84 ? 5.549 -2.946 9.806 1.00 87.56 84 PRO A CA 1
ATOM 599 C C . PRO A 1 84 ? 4.759 -2.034 10.749 1.00 87.56 84 PRO A C 1
ATOM 601 O O . PRO A 1 84 ? 3.795 -2.488 11.361 1.00 87.56 84 PRO A O 1
ATOM 604 N N . ARG A 1 85 ? 5.097 -0.738 10.809 1.00 91.56 85 ARG A N 1
ATOM 605 C CA . ARG A 1 85 ? 4.384 0.256 11.631 1.00 91.56 85 ARG A CA 1
ATOM 606 C C . ARG A 1 85 ? 2.945 0.449 11.146 1.00 91.56 85 ARG A C 1
ATOM 608 O O . ARG A 1 85 ? 2.015 0.429 11.942 1.00 91.56 85 ARG A O 1
ATOM 615 N N . VAL A 1 86 ? 2.735 0.551 9.832 1.00 88.00 86 VAL A N 1
ATOM 616 C CA . VAL A 1 86 ? 1.382 0.650 9.250 1.00 88.00 86 VAL A CA 1
ATOM 617 C C . VAL A 1 86 ? 0.570 -0.629 9.485 1.00 88.00 86 VAL A C 1
ATOM 619 O O . VAL A 1 86 ? -0.623 -0.563 9.784 1.00 88.00 86 VAL A O 1
ATOM 622 N N . LEU A 1 87 ? 1.198 -1.802 9.366 1.00 82.88 87 LEU A N 1
ATOM 623 C CA . LEU A 1 87 ? 0.544 -3.086 9.634 1.00 82.88 87 LEU A CA 1
ATOM 624 C C . LEU A 1 87 ? 0.156 -3.240 11.108 1.00 82.88 87 LEU A C 1
ATOM 626 O O . LEU A 1 87 ? -0.937 -3.741 11.382 1.00 82.88 87 LEU A O 1
ATOM 630 N N . LEU A 1 88 ? 1.008 -2.781 12.029 1.00 84.56 88 LEU A N 1
ATOM 631 C CA . LEU A 1 88 ? 0.725 -2.769 13.463 1.00 84.56 88 LEU A CA 1
ATOM 632 C C . LEU A 1 88 ? -0.549 -1.973 13.760 1.00 84.56 88 LEU A C 1
ATOM 634 O O . LEU A 1 88 ? -1.411 -2.450 14.489 1.00 84.56 88 LEU A O 1
ATOM 638 N N . GLU A 1 89 ? -0.727 -0.816 13.127 1.00 86.44 89 GLU A N 1
ATOM 639 C CA . GLU A 1 89 ? -1.921 0.006 13.347 1.00 86.44 89 GLU A CA 1
ATOM 640 C C . GLU A 1 89 ? -3.184 -0.529 12.654 1.00 86.44 89 GLU A C 1
ATOM 642 O O . GLU A 1 89 ? -4.302 -0.373 13.165 1.00 86.44 89 GLU A O 1
ATOM 647 N N . LEU A 1 90 ? -3.023 -1.205 11.512 1.00 79.25 90 LEU A N 1
ATOM 648 C CA . LEU A 1 90 ? -4.116 -1.915 10.841 1.00 79.25 90 LEU A CA 1
ATOM 649 C C . LEU A 1 90 ? -4.632 -3.095 11.675 1.00 79.25 90 LEU A C 1
ATOM 651 O O . LEU A 1 90 ? -5.835 -3.373 11.674 1.00 79.25 90 LEU A O 1
ATOM 655 N N . ARG A 1 91 ? -3.732 -3.819 12.346 1.00 78.38 91 ARG A N 1
ATOM 656 C CA . ARG A 1 91 ? -4.039 -5.026 13.127 1.00 78.38 91 ARG A CA 1
ATOM 657 C C . ARG A 1 91 ? -3.244 -5.043 14.439 1.00 78.38 91 ARG A C 1
ATOM 659 O O . ARG A 1 91 ? -2.340 -5.868 14.585 1.00 78.38 91 ARG A O 1
ATOM 666 N N . PRO A 1 92 ? -3.587 -4.176 15.405 1.00 76.19 92 PRO A N 1
ATOM 667 C CA . PRO A 1 92 ? -2.866 -4.125 16.667 1.00 76.19 92 PRO A CA 1
ATOM 668 C C . PRO A 1 92 ? -3.060 -5.443 17.431 1.00 76.19 92 PRO A C 1
ATOM 670 O O . PRO A 1 92 ? -4.195 -5.934 17.517 1.00 76.19 92 PRO A O 1
ATOM 673 N N . PRO A 1 93 ? -1.988 -6.035 17.991 1.00 82.06 93 PRO A N 1
ATOM 674 C CA . PRO A 1 93 ? -2.105 -7.194 18.858 1.00 82.06 93 PRO A CA 1
ATOM 675 C C . PRO A 1 93 ? -3.014 -6.892 20.052 1.00 82.06 93 PRO A C 1
ATOM 677 O O . PRO A 1 93 ? -3.137 -5.752 20.507 1.00 82.06 93 PRO A O 1
ATOM 680 N N . ARG A 1 94 ? -3.667 -7.929 20.585 1.00 85.75 94 ARG A N 1
ATOM 681 C CA . ARG A 1 94 ? -4.521 -7.769 21.768 1.00 85.75 94 ARG A CA 1
ATOM 682 C C . ARG A 1 94 ? -3.697 -7.218 22.933 1.00 85.75 94 ARG A C 1
ATOM 684 O O . ARG A 1 94 ? -2.621 -7.728 23.219 1.00 85.75 94 ARG A O 1
ATOM 691 N N . GLY A 1 95 ? -4.231 -6.201 23.605 1.00 88.12 95 GLY A N 1
ATOM 692 C CA . GLY A 1 95 ? -3.585 -5.568 24.757 1.00 88.12 95 GLY A CA 1
ATOM 693 C C . GLY A 1 95 ? -2.517 -4.527 24.412 1.00 88.12 95 GLY A C 1
ATOM 694 O O . GLY A 1 95 ? -2.036 -3.863 25.322 1.00 88.12 95 GLY A O 1
ATOM 695 N N . VAL A 1 96 ? -2.176 -4.331 23.133 1.00 86.06 96 VAL A N 1
ATOM 696 C CA . VAL A 1 96 ? -1.266 -3.255 22.717 1.00 86.06 96 VAL A CA 1
ATOM 697 C C . VAL A 1 96 ? -2.054 -1.942 22.608 1.00 86.06 96 VAL A C 1
ATOM 699 O O . VAL A 1 96 ? -3.075 -1.909 21.907 1.00 86.06 96 VAL A O 1
ATOM 702 N N . PRO A 1 97 ? -1.628 -0.865 23.299 1.00 88.56 97 PRO A N 1
ATOM 703 C CA . PRO A 1 97 ? -2.227 0.453 23.137 1.00 88.56 97 PRO A CA 1
ATOM 704 C C . PRO A 1 97 ? -2.145 0.912 21.682 1.00 88.56 97 PRO A C 1
ATOM 706 O O . PRO A 1 97 ? -1.140 0.707 21.008 1.00 88.56 97 PRO A O 1
ATOM 709 N N . LYS A 1 98 ? -3.219 1.530 21.196 1.00 87.50 98 LYS A N 1
ATOM 710 C CA . LYS A 1 98 ? -3.248 2.126 19.855 1.00 87.50 98 LYS A CA 1
ATOM 711 C C . LYS A 1 98 ? -2.490 3.447 19.879 1.00 87.50 98 LYS A C 1
ATOM 713 O O . LYS A 1 98 ? -2.592 4.165 20.875 1.00 87.50 98 LYS A O 1
ATOM 718 N N . ALA A 1 99 ? -1.821 3.783 18.780 1.00 90.88 99 ALA A N 1
ATOM 719 C CA . ALA A 1 99 ? -1.183 5.084 18.648 1.00 90.88 99 ALA A CA 1
ATOM 720 C C . ALA A 1 99 ? -2.221 6.226 18.752 1.00 90.88 99 ALA A C 1
ATOM 722 O O . ALA A 1 99 ? -3.346 6.087 18.243 1.00 90.88 99 ALA A O 1
ATOM 723 N N . PRO A 1 100 ? -1.879 7.349 19.410 1.00 91.56 100 PRO A N 1
ATOM 724 C CA . PRO A 1 100 ? -2.727 8.533 19.446 1.00 91.56 100 PRO A CA 1
ATOM 725 C C . PRO A 1 100 ? -2.859 9.181 18.050 1.00 91.56 100 PRO A C 1
ATOM 727 O O . PRO A 1 100 ? -2.011 8.964 17.178 1.00 91.56 100 PRO A O 1
ATOM 730 N N . PRO A 1 101 ? -3.907 9.996 17.815 1.00 88.38 101 PRO A N 1
ATOM 731 C CA . PRO A 1 101 ? -4.165 10.653 16.529 1.00 88.38 101 PRO A CA 1
ATOM 732 C C . PRO A 1 101 ? -2.953 11.366 15.916 1.00 88.38 101 PRO A C 1
ATOM 734 O O . PRO A 1 101 ? -2.646 11.165 14.743 1.00 88.38 101 PRO A O 1
ATOM 737 N N . GLU A 1 102 ? -2.242 12.160 16.707 1.00 91.75 102 GLU A N 1
ATOM 738 C CA . GLU A 1 102 ? -1.038 12.900 16.314 1.00 91.75 102 GLU A CA 1
ATOM 739 C C . GLU A 1 102 ? 0.070 11.991 15.759 1.00 91.75 102 GLU A C 1
ATOM 741 O O . GLU A 1 102 ? 0.674 12.307 14.730 1.00 91.75 102 GLU A O 1
ATOM 746 N N . GLU A 1 103 ? 0.291 10.824 16.367 1.00 94.19 103 GLU A N 1
ATOM 747 C CA . GLU A 1 103 ? 1.255 9.840 15.864 1.00 94.19 103 GLU A CA 1
ATOM 748 C C . GLU A 1 103 ? 0.790 9.201 14.550 1.00 94.19 103 GLU A C 1
ATOM 750 O O . GLU A 1 103 ? 1.599 8.973 13.648 1.00 94.19 103 GLU A O 1
ATOM 755 N N . LEU A 1 104 ? -0.515 8.963 14.392 1.00 90.81 104 LEU A N 1
ATOM 756 C CA . LEU A 1 104 ? -1.084 8.447 13.143 1.00 90.81 104 LEU A CA 1
ATOM 757 C C . LEU A 1 104 ? -0.983 9.467 12.002 1.00 90.81 104 LEU A C 1
ATOM 759 O O . LEU A 1 104 ? -0.722 9.087 10.857 1.00 90.81 104 LEU A O 1
ATOM 763 N N . VAL A 1 105 ? -1.155 10.760 12.298 1.00 91.06 105 VAL A N 1
ATOM 764 C CA . VAL A 1 105 ? -0.944 11.850 11.331 1.00 91.06 105 VAL A CA 1
ATOM 765 C C . VAL A 1 105 ? 0.519 11.886 10.894 1.00 91.06 105 VAL A C 1
ATOM 767 O O . VAL A 1 105 ? 0.792 11.943 9.690 1.00 91.06 105 VAL A O 1
ATOM 770 N N . ALA A 1 106 ? 1.452 11.796 11.847 1.00 94.56 106 ALA A N 1
ATOM 771 C CA . ALA A 1 106 ? 2.883 11.751 11.561 1.00 94.56 106 ALA A CA 1
ATOM 772 C C . ALA A 1 106 ? 3.252 10.520 10.720 1.00 94.56 106 ALA A C 1
ATOM 774 O O . ALA A 1 106 ? 3.934 10.658 9.705 1.00 94.56 106 ALA A O 1
ATOM 775 N N . LEU A 1 107 ? 2.732 9.336 11.064 1.00 94.50 107 LEU A N 1
ATOM 776 C CA . LEU A 1 107 ? 2.928 8.110 10.287 1.00 94.50 107 LEU A CA 1
ATOM 777 C C . LEU A 1 107 ? 2.393 8.260 8.856 1.00 94.50 107 LEU A C 1
ATOM 779 O O . LEU A 1 107 ? 3.089 7.933 7.900 1.00 94.50 107 LEU A O 1
ATOM 783 N N . ALA A 1 108 ? 1.183 8.795 8.678 1.00 91.62 108 ALA A N 1
ATOM 784 C CA . ALA A 1 108 ? 0.606 9.007 7.351 1.00 91.62 108 ALA A CA 1
ATOM 785 C C . ALA A 1 108 ? 1.390 10.034 6.509 1.00 91.62 108 ALA A C 1
ATOM 787 O O . ALA A 1 108 ? 1.420 9.937 5.279 1.00 91.62 108 ALA A O 1
ATOM 788 N N . ALA A 1 109 ? 2.014 11.035 7.135 1.00 93.25 109 ALA A N 1
ATOM 789 C CA . ALA A 1 109 ? 2.903 11.977 6.455 1.00 93.25 109 ALA A CA 1
ATOM 790 C C . ALA A 1 109 ? 4.247 11.331 6.071 1.00 93.25 109 ALA A C 1
ATOM 792 O O . ALA A 1 109 ? 4.694 11.486 4.932 1.00 93.25 109 ALA A O 1
ATOM 793 N N . ASP A 1 110 ? 4.847 10.565 6.983 1.00 95.06 110 ASP A N 1
ATOM 794 C CA . ASP A 1 110 ? 6.113 9.849 6.782 1.00 95.06 110 ASP A CA 1
ATOM 795 C C . ASP A 1 110 ? 6.006 8.839 5.630 1.00 95.06 110 ASP A C 1
ATOM 797 O O . ASP A 1 110 ? 6.799 8.853 4.686 1.00 95.06 110 ASP A O 1
ATOM 801 N N . VAL A 1 111 ? 4.929 8.045 5.626 1.00 92.56 111 VAL A N 1
ATOM 802 C CA . VAL A 1 111 ? 4.629 7.080 4.561 1.00 92.56 111 VAL A CA 1
ATOM 803 C C . VAL A 1 111 ? 4.542 7.761 3.193 1.00 92.56 111 VAL A C 1
ATOM 805 O O . VAL A 1 111 ? 5.163 7.295 2.240 1.00 92.56 111 VAL A O 1
ATOM 808 N N . ARG A 1 112 ? 3.793 8.864 3.077 1.00 90.38 112 ARG A N 1
ATOM 809 C CA . ARG A 1 112 ? 3.640 9.583 1.799 1.00 90.38 112 ARG A CA 1
ATOM 810 C C . ARG A 1 112 ? 4.951 10.191 1.326 1.00 90.38 112 ARG A C 1
ATOM 812 O O . ARG A 1 112 ? 5.268 10.105 0.146 1.00 90.38 112 ARG A O 1
ATOM 819 N N . THR A 1 113 ? 5.731 10.749 2.244 1.00 90.69 113 THR A N 1
ATOM 820 C CA . THR A 1 113 ? 7.016 11.374 1.916 1.00 90.69 113 THR A CA 1
ATOM 821 C C . THR A 1 113 ? 8.023 10.346 1.407 1.00 90.69 113 THR A C 1
ATOM 823 O O . THR A 1 113 ? 8.714 10.590 0.421 1.00 90.69 113 THR A O 1
ATOM 826 N N . ARG A 1 114 ? 8.105 9.181 2.060 1.00 89.50 114 ARG A N 1
ATOM 827 C CA . ARG A 1 114 ? 9.158 8.192 1.786 1.00 89.50 114 ARG A CA 1
ATOM 828 C C . ARG A 1 114 ? 8.765 7.138 0.755 1.00 89.50 114 ARG A C 1
ATOM 830 O O . ARG A 1 114 ? 9.633 6.660 0.029 1.00 89.50 114 ARG A O 1
ATOM 837 N N . LEU A 1 115 ? 7.485 6.773 0.683 1.00 87.94 115 LEU A N 1
ATOM 838 C CA . LEU A 1 115 ? 6.975 5.735 -0.223 1.00 87.94 115 LEU A CA 1
ATOM 839 C C . LEU A 1 115 ? 6.090 6.303 -1.343 1.00 87.94 115 LEU A C 1
ATOM 841 O O . LEU A 1 115 ? 5.846 5.626 -2.336 1.00 87.94 115 LEU A O 1
ATOM 845 N N . GLY A 1 116 ? 5.641 7.552 -1.234 1.00 87.44 116 GLY A N 1
ATOM 846 C CA . GLY A 1 116 ? 4.763 8.184 -2.216 1.00 87.44 116 GLY A CA 1
ATOM 847 C C . GLY A 1 116 ? 3.280 7.871 -2.005 1.00 87.44 116 GLY A C 1
ATOM 848 O O . GLY A 1 116 ? 2.892 6.887 -1.373 1.00 87.44 116 GLY A O 1
ATOM 849 N N . ASP A 1 117 ? 2.430 8.715 -2.588 1.00 85.12 117 ASP A N 1
ATOM 850 C CA . ASP A 1 117 ? 0.971 8.649 -2.424 1.00 85.12 117 ASP A CA 1
ATOM 851 C C . ASP A 1 117 ? 0.334 7.395 -3.043 1.00 85.12 117 ASP A C 1
ATOM 853 O O . ASP A 1 117 ? -0.711 6.932 -2.590 1.00 85.12 117 ASP A O 1
ATOM 857 N N . HIS A 1 118 ? 0.973 6.811 -4.060 1.00 81.69 118 HIS A N 1
ATOM 858 C CA . HIS A 1 118 ? 0.481 5.605 -4.733 1.00 81.69 118 HIS A CA 1
ATOM 859 C C . HIS A 1 118 ? 0.953 4.297 -4.089 1.00 81.69 118 HIS A C 1
ATOM 861 O O . HIS A 1 118 ? 0.634 3.215 -4.592 1.00 81.69 118 HIS A O 1
ATOM 867 N N . HIS A 1 119 ? 1.679 4.359 -2.974 1.00 86.50 119 HIS A N 1
ATOM 868 C CA . HIS A 1 119 ? 2.058 3.164 -2.241 1.00 86.50 119 HIS A CA 1
ATOM 869 C C . HIS A 1 119 ? 0.887 2.654 -1.395 1.00 86.50 119 HIS A C 1
ATOM 871 O O . HIS A 1 119 ? 0.210 3.426 -0.716 1.00 86.50 119 HIS A O 1
ATOM 877 N N . TRP A 1 120 ? 0.664 1.338 -1.359 1.00 86.06 120 TRP A N 1
ATOM 878 C CA . TRP A 1 120 ? -0.441 0.752 -0.587 1.00 86.06 120 TRP A CA 1
ATOM 879 C C . TRP A 1 120 ? -0.400 1.130 0.899 1.00 86.06 120 TRP A C 1
ATOM 881 O O . TRP A 1 120 ? -1.445 1.230 1.538 1.00 86.06 120 TRP A O 1
ATOM 891 N N . ALA A 1 121 ? 0.800 1.334 1.450 1.00 87.50 121 ALA A N 1
ATOM 892 C CA . ALA A 1 121 ? 0.975 1.737 2.840 1.00 87.50 121 ALA A CA 1
ATOM 893 C C . ALA A 1 121 ? 0.409 3.142 3.098 1.00 87.50 121 ALA A C 1
ATOM 895 O O . ALA A 1 121 ? -0.108 3.388 4.183 1.00 87.50 121 ALA A O 1
ATOM 896 N N . ALA A 1 122 ? 0.457 4.047 2.110 1.00 88.75 122 ALA A N 1
ATOM 897 C CA . ALA A 1 122 ? -0.114 5.389 2.228 1.00 88.75 122 ALA A CA 1
ATOM 898 C C . ALA A 1 122 ? -1.640 5.309 2.324 1.00 88.75 122 ALA A C 1
ATOM 900 O O . ALA A 1 122 ? -2.247 5.900 3.217 1.00 88.75 122 ALA A O 1
ATOM 901 N N . ALA A 1 123 ? -2.245 4.491 1.459 1.00 82.62 123 ALA A N 1
ATOM 902 C CA . ALA A 1 123 ? -3.676 4.213 1.477 1.00 82.62 123 ALA A CA 1
ATOM 903 C C . ALA A 1 123 ? -4.109 3.549 2.801 1.00 82.62 123 ALA A C 1
ATOM 905 O O . ALA A 1 123 ? -5.107 3.942 3.405 1.00 82.62 123 ALA A O 1
ATOM 906 N N . ALA A 1 124 ? -3.328 2.587 3.297 1.00 82.62 124 ALA A N 1
ATOM 907 C CA . ALA A 1 124 ? -3.567 1.932 4.581 1.00 82.62 124 ALA A CA 1
ATOM 908 C C . ALA A 1 124 ? -3.456 2.891 5.777 1.00 82.62 124 ALA A C 1
ATOM 910 O O . ALA A 1 124 ? -4.333 2.885 6.638 1.00 82.62 124 ALA A O 1
ATOM 911 N N . ALA A 1 125 ? -2.422 3.733 5.827 1.00 86.56 125 ALA A N 1
ATOM 912 C CA . ALA A 1 125 ? -2.250 4.718 6.893 1.00 86.56 125 ALA A CA 1
ATOM 913 C C . ALA A 1 125 ? -3.392 5.749 6.896 1.00 86.56 125 ALA A C 1
ATOM 915 O O . ALA A 1 125 ? -3.926 6.075 7.954 1.00 86.56 125 ALA A O 1
ATOM 916 N N . ALA A 1 126 ? -3.829 6.201 5.715 1.00 82.69 126 ALA A N 1
ATOM 917 C CA . ALA A 1 126 ? -4.989 7.081 5.582 1.00 82.69 126 ALA A CA 1
ATOM 918 C C . ALA A 1 126 ? -6.282 6.419 6.093 1.00 82.69 126 ALA A C 1
ATOM 920 O O . ALA A 1 126 ? -7.073 7.068 6.779 1.00 82.69 126 ALA A O 1
ATOM 921 N N . LEU A 1 127 ? -6.477 5.126 5.810 1.00 78.19 127 LEU A N 1
ATOM 922 C CA . LEU A 1 127 ? -7.615 4.355 6.315 1.00 78.19 127 LEU A CA 1
ATOM 923 C C . LEU A 1 127 ? -7.581 4.216 7.843 1.00 78.19 127 LEU A C 1
ATOM 925 O O . LEU A 1 127 ? -8.594 4.448 8.500 1.00 78.19 127 LEU A O 1
ATOM 929 N N . VAL A 1 128 ? -6.427 3.865 8.418 1.00 82.06 128 VAL A N 1
ATOM 930 C CA . VAL A 1 128 ? -6.245 3.780 9.877 1.00 82.06 128 VAL A CA 1
ATOM 931 C C . VAL A 1 128 ? -6.587 5.116 10.527 1.00 82.06 128 VAL A C 1
ATOM 933 O O . VAL A 1 128 ? -7.401 5.152 11.450 1.00 82.06 128 VAL A O 1
ATOM 936 N N . LEU A 1 129 ? -6.007 6.206 10.021 1.00 83.19 129 LEU A N 1
ATOM 937 C CA . LEU A 1 129 ? -6.230 7.552 10.534 1.00 83.19 129 LEU A CA 1
ATOM 938 C C . LEU A 1 129 ? -7.713 7.934 10.467 1.00 83.19 129 LEU A C 1
ATOM 940 O O . LEU A 1 129 ? -8.270 8.399 11.457 1.00 83.19 129 LEU A O 1
ATOM 944 N N . HIS A 1 130 ? -8.377 7.655 9.342 1.00 77.94 130 HIS A N 1
ATOM 945 C CA . HIS A 1 130 ? -9.820 7.842 9.198 1.00 77.94 130 HIS A CA 1
ATOM 946 C C . HIS A 1 130 ? -10.604 7.078 10.270 1.00 77.94 130 HIS A C 1
ATOM 948 O O . HIS A 1 130 ? -11.416 7.657 10.985 1.00 77.94 130 HIS A O 1
ATOM 954 N N . CYS A 1 131 ? -10.357 5.776 10.420 1.00 73.75 131 CYS A N 1
ATOM 955 C CA . CYS A 1 131 ? -11.104 4.946 11.362 1.00 73.75 131 CYS A CA 1
ATOM 956 C C . CYS A 1 131 ? -10.852 5.311 12.832 1.00 73.75 131 CYS A C 1
ATOM 958 O O . CYS A 1 131 ? -11.715 5.056 13.670 1.00 73.75 131 CYS A O 1
ATOM 960 N N . ARG A 1 132 ? -9.672 5.845 13.158 1.00 77.88 132 ARG A N 1
ATOM 961 C CA . ARG A 1 132 ? -9.252 6.160 14.533 1.00 77.88 132 ARG A CA 1
ATOM 962 C C . ARG A 1 132 ? -9.644 7.563 14.973 1.00 77.88 132 ARG A C 1
ATOM 964 O O . ARG A 1 132 ? -9.985 7.736 16.136 1.00 77.88 132 ARG A O 1
ATOM 971 N N . CYS A 1 133 ? -9.615 8.525 14.057 1.00 72.12 133 CYS A N 1
ATOM 972 C CA . CYS A 1 133 ? -9.911 9.925 14.356 1.00 72.12 133 CYS A CA 1
ATOM 973 C C . CYS A 1 133 ? -11.364 10.307 14.061 1.00 72.12 133 CYS A C 1
ATOM 975 O O . CYS A 1 133 ? -11.762 11.435 14.340 1.00 72.12 133 CYS A O 1
ATOM 977 N N . ARG A 1 134 ? -12.166 9.387 13.505 1.00 67.88 134 ARG A N 1
ATOM 978 C CA . ARG A 1 134 ? -13.581 9.643 13.247 1.00 67.88 134 ARG A CA 1
ATOM 979 C C . ARG A 1 134 ? -14.326 9.905 14.566 1.00 67.88 134 ARG A C 1
ATOM 981 O O . ARG A 1 134 ? -14.268 9.058 15.462 1.00 67.88 134 ARG A O 1
ATOM 988 N N . PRO A 1 135 ? -15.110 10.992 14.668 1.00 57.91 135 PRO A N 1
ATOM 989 C CA . PRO A 1 135 ? -16.001 11.193 15.801 1.00 57.91 135 PRO A CA 1
ATOM 990 C C . PRO A 1 135 ? -17.040 10.063 15.865 1.00 57.91 135 PRO A C 1
ATOM 992 O O . PRO A 1 135 ? -17.769 9.793 14.904 1.00 57.91 135 PRO A O 1
ATOM 995 N N . VAL A 1 136 ? -17.100 9.369 17.002 1.00 57.97 136 VAL A N 1
ATOM 996 C CA . VAL A 1 136 ? -18.087 8.308 17.241 1.00 57.97 136 VAL A CA 1
ATOM 997 C C . VAL A 1 136 ? -19.441 8.971 17.517 1.00 57.97 136 VAL A C 1
ATOM 999 O O . VAL A 1 136 ? -19.564 9.732 18.469 1.00 57.97 136 VAL A O 1
ATOM 1002 N N . GLY A 1 137 ? -20.452 8.697 16.684 1.00 50.62 137 GLY A N 1
ATOM 1003 C CA . GLY A 1 137 ? -21.833 9.160 16.902 1.00 50.62 137 GLY A CA 1
ATOM 1004 C C . GLY A 1 137 ? -22.245 10.480 16.230 1.00 50.62 137 GLY A C 1
ATOM 1005 O O . GLY A 1 137 ? -23.346 10.950 16.495 1.00 50.62 137 GLY A O 1
ATOM 1006 N N . GLY A 1 138 ? -21.420 11.064 15.350 1.00 53.69 138 GLY A N 1
ATOM 1007 C CA . GLY A 1 138 ? -21.734 12.303 14.611 1.00 53.69 138 GLY A CA 1
ATOM 1008 C C . GLY A 1 138 ? -21.683 12.179 13.079 1.00 53.69 138 GLY A C 1
ATOM 1009 O O . GLY A 1 138 ? -21.274 11.147 12.535 1.00 53.69 138 GLY A O 1
ATOM 1010 N N . GLN A 1 139 ? -22.091 13.253 12.381 1.00 52.75 139 GLN A N 1
ATOM 1011 C CA . GLN A 1 139 ? -21.849 13.433 10.940 1.00 52.75 139 GLN A CA 1
ATOM 1012 C C . GLN A 1 139 ? -20.354 13.264 10.632 1.00 52.75 139 GLN A C 1
ATOM 1014 O O . GLN A 1 139 ? -19.497 13.656 11.421 1.00 52.75 139 GLN A O 1
ATOM 1019 N N . LEU A 1 140 ? -20.045 12.660 9.481 1.00 51.19 140 LEU A N 1
ATOM 1020 C CA . LEU A 1 140 ? -18.670 12.556 8.998 1.00 51.19 140 LEU A CA 1
ATOM 1021 C C . LEU A 1 140 ? -18.109 13.963 8.787 1.00 51.19 140 LEU A C 1
ATOM 1023 O O . LEU A 1 140 ? -18.661 14.735 8.004 1.00 51.19 140 LEU A O 1
ATOM 1027 N N . ASP A 1 141 ? -17.010 14.283 9.461 1.00 54.50 141 ASP A N 1
ATOM 1028 C CA . ASP A 1 141 ? -16.298 15.526 9.209 1.00 54.50 141 ASP A CA 1
ATOM 1029 C C . ASP A 1 141 ? -15.613 15.489 7.816 1.00 54.50 141 ASP A C 1
ATOM 1031 O O . ASP A 1 141 ? -15.322 14.407 7.282 1.00 54.50 141 ASP A O 1
ATOM 1035 N N . PRO A 1 142 ? -15.335 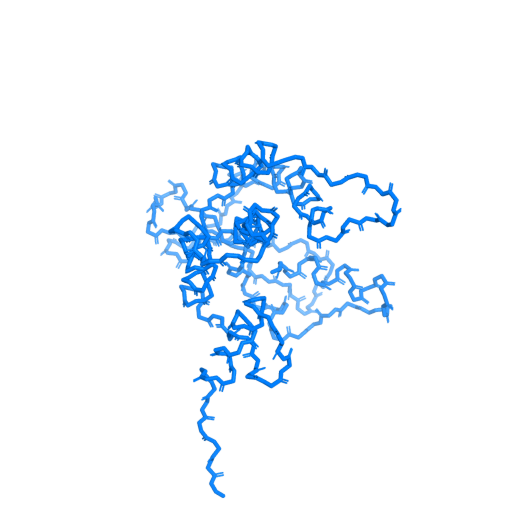16.651 7.196 1.00 49.91 142 PRO A N 1
ATOM 1036 C CA . PRO A 1 142 ? -14.711 16.719 5.872 1.00 49.91 142 PRO A CA 1
ATOM 1037 C C . PRO A 1 142 ? -13.352 16.012 5.774 1.00 49.91 142 PRO A C 1
ATOM 1039 O O . PRO A 1 142 ? -12.995 15.506 4.709 1.00 49.91 142 PRO A O 1
ATOM 1042 N N . PHE A 1 143 ? -12.593 15.946 6.871 1.00 54.56 143 PHE A N 1
ATOM 1043 C CA . PHE A 1 143 ? -11.291 15.284 6.912 1.00 54.56 143 PHE A CA 1
ATOM 1044 C C . PHE A 1 143 ? -11.445 13.759 6.841 1.00 54.56 143 PHE A C 1
ATOM 1046 O O . PHE A 1 143 ? -10.760 13.092 6.060 1.00 54.56 143 PHE A O 1
ATOM 1053 N N . SER A 1 144 ? -12.420 13.213 7.562 1.00 53.03 144 SER A N 1
ATOM 1054 C CA . SER A 1 144 ? -12.831 11.818 7.469 1.00 53.03 144 SER A CA 1
ATOM 1055 C C . SER A 1 144 ? -13.245 11.458 6.034 1.00 53.03 144 SER A C 1
ATOM 1057 O O . SER A 1 144 ? -12.772 10.456 5.491 1.00 53.03 144 SER A O 1
ATOM 1059 N N . VAL A 1 145 ? -14.048 12.292 5.371 1.00 56.62 145 VAL A N 1
ATOM 1060 C CA . VAL A 1 145 ? -14.442 12.081 3.963 1.00 56.62 145 VAL A CA 1
ATOM 1061 C C . VAL A 1 145 ? -13.229 12.130 3.019 1.00 56.62 145 VAL A C 1
ATOM 1063 O O . VAL A 1 145 ? -13.085 11.270 2.145 1.00 56.62 145 VAL A O 1
ATOM 1066 N N . ALA A 1 146 ? -12.311 13.078 3.218 1.00 56.59 146 ALA A N 1
ATOM 1067 C CA . ALA A 1 146 ? -11.098 13.212 2.409 1.00 56.59 146 ALA A CA 1
ATOM 1068 C C . ALA A 1 146 ? -10.158 11.993 2.523 1.00 56.59 146 ALA A C 1
ATOM 1070 O O . ALA A 1 146 ? -9.571 11.561 1.532 1.00 56.59 146 ALA A O 1
ATOM 1071 N N . CYS A 1 147 ? -10.020 11.394 3.707 1.00 55.66 147 CYS A N 1
ATOM 1072 C CA . CYS A 1 147 ? -9.197 10.192 3.877 1.00 55.66 147 CYS A CA 1
ATOM 1073 C C . CYS A 1 147 ? -9.829 8.946 3.232 1.00 55.66 147 CYS A C 1
ATOM 1075 O O . CYS A 1 147 ? -9.117 8.163 2.602 1.00 55.66 147 CYS A O 1
ATOM 1077 N N . GLY A 1 148 ? -11.154 8.780 3.324 1.00 60.94 148 GLY A N 1
ATOM 1078 C CA . GLY A 1 148 ? -11.864 7.672 2.671 1.00 60.94 148 GLY A CA 1
ATOM 1079 C C . GLY A 1 148 ? -11.817 7.752 1.140 1.00 60.94 148 GLY A C 1
ATOM 1080 O O . GLY A 1 148 ? -11.529 6.764 0.465 1.00 60.94 148 GLY A O 1
ATOM 1081 N N . THR A 1 149 ? -12.017 8.950 0.585 1.00 61.97 149 THR A N 1
ATOM 1082 C CA . THR A 1 149 ? -11.951 9.190 -0.869 1.00 61.97 149 THR A CA 1
ATOM 1083 C C . THR A 1 149 ? -10.552 8.974 -1.445 1.00 61.97 149 THR A C 1
ATOM 1085 O O . THR A 1 149 ? -10.435 8.462 -2.554 1.00 61.97 149 THR A O 1
ATOM 1088 N N . ARG A 1 150 ? -9.481 9.260 -0.690 1.00 65.06 150 ARG A N 1
ATOM 1089 C CA . ARG A 1 150 ? -8.099 8.951 -1.108 1.00 65.06 150 ARG A CA 1
ATOM 1090 C C . ARG A 1 150 ? -7.835 7.455 -1.252 1.00 65.06 150 ARG A C 1
ATOM 1092 O O . ARG A 1 150 ? -7.164 7.052 -2.195 1.00 65.06 150 ARG A O 1
ATOM 1099 N N . PHE A 1 151 ? -8.366 6.628 -0.351 1.00 66.19 151 PHE A N 1
ATOM 1100 C CA . PHE A 1 151 ? -8.231 5.173 -0.461 1.00 66.19 151 PHE A CA 1
ATOM 1101 C C . PHE A 1 151 ? -8.960 4.628 -1.700 1.00 66.19 151 PHE A C 1
ATOM 1103 O O . PHE A 1 151 ? -8.420 3.797 -2.428 1.00 66.19 151 PHE A O 1
ATOM 1110 N N . LEU A 1 152 ? -10.168 5.133 -1.967 1.00 64.69 152 LEU A N 1
ATOM 1111 C CA . LEU A 1 152 ? -10.946 4.768 -3.155 1.00 64.69 152 LEU A CA 1
ATOM 1112 C C . LEU A 1 152 ? -10.275 5.250 -4.450 1.00 64.69 152 LEU A C 1
ATOM 1114 O O . LEU A 1 152 ? -10.167 4.480 -5.399 1.00 64.69 152 LEU A O 1
ATOM 1118 N N . GLY A 1 153 ? -9.765 6.485 -4.467 1.00 68.06 153 GLY A N 1
ATOM 1119 C CA . GLY A 1 153 ? -8.976 7.019 -5.579 1.00 68.06 153 GLY A CA 1
ATOM 1120 C C . GLY A 1 153 ? -7.731 6.177 -5.852 1.00 68.06 153 GLY A C 1
ATOM 1121 O O . GLY A 1 153 ? -7.466 5.823 -6.992 1.00 68.06 153 GLY A O 1
ATOM 1122 N N . TRP A 1 154 ? -7.032 5.736 -4.802 1.00 73.00 154 TRP A N 1
ATOM 1123 C CA . TRP A 1 154 ? -5.884 4.838 -4.933 1.00 73.00 154 TRP A CA 1
ATOM 1124 C C . TRP A 1 154 ? -6.238 3.492 -5.588 1.00 73.00 154 TRP A C 1
ATOM 1126 O O . TRP A 1 154 ? -5.475 2.997 -6.418 1.00 73.00 154 TRP A O 1
ATOM 1136 N N . LEU A 1 155 ? -7.387 2.894 -5.246 1.00 67.69 155 LEU A N 1
ATOM 1137 C CA . LEU A 1 155 ? -7.851 1.657 -5.886 1.00 67.69 155 LEU A CA 1
ATOM 1138 C C . LEU A 1 155 ? -8.131 1.865 -7.380 1.00 67.69 155 LEU A C 1
ATOM 1140 O O . LEU A 1 155 ? -7.664 1.070 -8.199 1.00 67.69 155 LEU A O 1
ATOM 1144 N N . LEU A 1 156 ? -8.831 2.951 -7.719 1.00 71.44 156 LEU A N 1
ATOM 1145 C CA . LEU A 1 156 ? -9.140 3.336 -9.098 1.00 71.44 156 LEU A CA 1
ATOM 1146 C C . LEU A 1 156 ? -7.877 3.581 -9.926 1.00 71.44 156 LEU A C 1
ATOM 1148 O O . LEU A 1 156 ? -7.729 3.008 -11.003 1.00 71.44 156 LEU A O 1
ATOM 1152 N N . ASP A 1 157 ? -6.945 4.374 -9.399 1.00 73.75 157 ASP A N 1
ATOM 1153 C CA . ASP A 1 157 ? -5.701 4.751 -10.079 1.00 73.75 157 ASP A CA 1
ATOM 1154 C C . ASP A 1 157 ? -4.815 3.547 -10.410 1.00 73.75 157 ASP A C 1
ATOM 1156 O O . ASP A 1 157 ? -4.011 3.587 -11.344 1.00 73.75 157 ASP A O 1
ATOM 1160 N N . LEU A 1 158 ? -4.924 2.477 -9.623 1.00 67.00 158 LEU A N 1
ATOM 1161 C CA . LEU A 1 158 ? -4.175 1.242 -9.833 1.00 67.00 158 LEU A CA 1
ATOM 1162 C C . LEU A 1 158 ? -4.946 0.196 -10.647 1.00 67.00 158 LEU A C 1
ATOM 1164 O O . LEU A 1 158 ? -4.440 -0.916 -10.817 1.00 67.00 158 LEU A O 1
ATOM 1168 N N . GLY A 1 159 ? -6.153 0.519 -11.126 1.00 64.44 159 GLY A N 1
ATOM 1169 C CA . GLY A 1 159 ? -7.028 -0.430 -11.817 1.00 64.44 159 GLY A CA 1
ATOM 1170 C C . GLY A 1 159 ? -7.350 -1.653 -10.956 1.00 64.44 159 GLY A C 1
ATOM 1171 O O . GLY A 1 159 ? -7.515 -2.759 -11.473 1.00 64.44 159 GLY A O 1
ATOM 1172 N N . LEU A 1 160 ? -7.351 -1.488 -9.629 1.00 64.44 160 LEU A N 1
ATOM 1173 C CA . LEU A 1 160 ? -7.609 -2.582 -8.709 1.00 64.44 160 LEU A CA 1
ATOM 1174 C C . LEU A 1 160 ? -9.117 -2.797 -8.573 1.00 64.44 160 LEU A C 1
ATOM 1176 O O . LEU A 1 160 ? -9.871 -1.832 -8.443 1.00 64.44 160 LEU A O 1
ATOM 1180 N N . PRO A 1 161 ? -9.569 -4.061 -8.516 1.00 55.22 161 PRO A N 1
ATOM 1181 C CA . PRO A 1 161 ? -10.931 -4.348 -8.121 1.00 55.22 161 PRO A CA 1
ATOM 1182 C C . PRO A 1 161 ? -11.118 -3.867 -6.672 1.00 55.22 161 PRO A C 1
ATOM 1184 O O . PRO A 1 161 ? -10.364 -4.219 -5.768 1.00 55.22 161 PRO A O 1
ATOM 1187 N N . PHE A 1 162 ? -12.144 -3.065 -6.465 1.00 52.22 162 PHE A N 1
ATOM 1188 C CA . PHE A 1 162 ? -12.640 -2.472 -5.210 1.00 52.22 162 PHE A CA 1
ATOM 1189 C C . PHE A 1 162 ? -13.538 -3.350 -4.230 1.00 52.22 162 PHE A C 1
ATOM 1191 O O . PHE A 1 162 ? -14.587 -2.931 -3.819 1.00 52.22 162 PHE A O 1
ATOM 1198 N N . PRO A 1 163 ? -13.179 -4.514 -3.699 1.00 45.16 163 PRO A N 1
ATOM 1199 C CA . PRO A 1 163 ? -14.047 -5.660 -3.236 1.00 45.16 163 PRO A CA 1
ATOM 1200 C C . PRO A 1 163 ? -15.629 -5.719 -3.448 1.00 45.16 163 PRO A C 1
ATOM 1202 O O . PRO A 1 163 ? -16.193 -4.902 -4.142 1.00 45.16 163 PRO A O 1
ATOM 1205 N N . ALA A 1 164 ? -16.406 -6.732 -3.006 1.00 37.59 164 ALA A N 1
ATOM 1206 C CA . ALA A 1 164 ? -17.864 -6.855 -3.323 1.00 37.59 164 ALA A CA 1
ATOM 1207 C C . ALA A 1 164 ? -18.917 -6.401 -2.265 1.00 37.59 164 ALA A C 1
ATOM 1209 O O . ALA A 1 164 ? -18.821 -6.855 -1.125 1.00 37.59 164 ALA A O 1
ATOM 1210 N N . ALA A 1 165 ? -19.983 -5.705 -2.752 1.00 39.75 165 ALA A N 1
ATOM 1211 C CA . ALA A 1 165 ? -21.153 -5.035 -2.098 1.00 39.75 165 ALA A CA 1
ATOM 1212 C C . ALA A 1 165 ? -21.687 -5.579 -0.749 1.00 39.75 165 ALA A C 1
ATOM 1214 O O . ALA A 1 165 ? -22.258 -4.866 0.077 1.00 39.75 165 ALA A O 1
ATOM 1215 N N . GLU A 1 166 ? -21.624 -6.893 -0.573 1.00 33.31 166 GLU A N 1
ATOM 1216 C CA . GLU A 1 166 ? -22.460 -7.623 0.385 1.00 33.31 166 GLU A CA 1
ATOM 1217 C C . GLU A 1 166 ? -21.685 -8.098 1.624 1.00 33.31 166 GLU A C 1
ATOM 1219 O O . GLU A 1 166 ? -22.267 -8.588 2.593 1.00 33.31 166 GLU A O 1
ATOM 1224 N N . ILE A 1 167 ? -20.364 -7.906 1.659 1.00 37.34 167 ILE A N 1
ATOM 1225 C CA . ILE A 1 167 ? -19.487 -8.338 2.766 1.00 37.34 167 ILE A CA 1
ATOM 1226 C C . ILE A 1 167 ? -19.344 -7.208 3.811 1.00 37.34 167 ILE A C 1
ATOM 1228 O O . ILE A 1 167 ? -18.296 -7.013 4.429 1.00 37.34 167 ILE A O 1
ATOM 1232 N N . VAL A 1 168 ? -20.373 -6.365 3.969 1.00 41.72 168 VAL A N 1
ATOM 1233 C CA . VAL A 1 168 ? -20.130 -4.950 4.280 1.00 41.72 168 VAL A CA 1
ATOM 1234 C C . VAL A 1 168 ? -21.157 -4.325 5.213 1.00 41.72 168 VAL A C 1
ATOM 1236 O O . VAL A 1 168 ? -22.322 -4.157 4.887 1.00 41.72 168 VAL A O 1
ATOM 1239 N N . ARG A 1 169 ? -20.701 -3.937 6.414 1.00 43.56 169 ARG A N 1
ATOM 1240 C CA . ARG A 1 169 ? -21.539 -3.307 7.456 1.00 43.56 169 ARG A CA 1
ATOM 1241 C C . ARG A 1 169 ? -21.064 -1.910 7.895 1.00 43.56 169 ARG A C 1
ATOM 1243 O O . ARG A 1 169 ? -21.679 -1.314 8.770 1.00 43.56 169 ARG A O 1
ATOM 1250 N N . THR A 1 170 ? -19.963 -1.380 7.342 1.00 42.31 170 THR A N 1
ATOM 1251 C CA . THR A 1 170 ? -19.341 -0.091 7.742 1.00 42.31 170 THR A CA 1
ATOM 1252 C C . THR A 1 170 ? -18.579 0.565 6.569 1.00 42.31 170 THR A C 1
ATOM 1254 O O . THR A 1 170 ? -18.343 -0.105 5.577 1.00 42.31 170 THR A O 1
ATOM 1257 N N . PRO A 1 171 ? -18.125 1.835 6.631 1.00 45.09 171 PRO A N 1
ATOM 1258 C CA . PRO A 1 171 ? -17.340 2.480 5.556 1.00 45.09 171 PRO A CA 1
ATOM 1259 C C . PRO A 1 171 ? -16.028 1.777 5.154 1.00 45.09 171 PRO A C 1
ATOM 1261 O O . PRO A 1 171 ? -15.563 1.957 4.03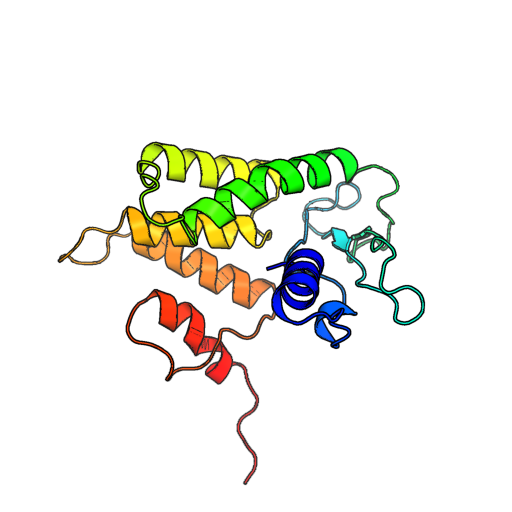3 1.00 45.09 171 PRO A O 1
ATOM 1264 N N . ILE A 1 172 ? -15.483 0.903 6.013 1.00 45.41 172 ILE A N 1
ATOM 1265 C CA . ILE A 1 172 ? -14.430 -0.084 5.667 1.00 45.41 172 ILE A CA 1
ATOM 1266 C C . ILE A 1 172 ? -14.827 -0.957 4.479 1.00 45.41 172 ILE A C 1
ATOM 1268 O O . ILE A 1 172 ? -13.993 -1.545 3.802 1.00 45.41 172 ILE A O 1
ATOM 1272 N N . ALA A 1 173 ? -16.117 -1.040 4.244 1.00 41.66 173 ALA A N 1
ATOM 1273 C CA . ALA A 1 173 ? -16.708 -2.057 3.455 1.00 41.66 173 ALA A CA 1
ATOM 1274 C C . ALA A 1 173 ? -17.260 -1.442 2.141 1.00 41.66 173 ALA A C 1
ATOM 1276 O O . ALA A 1 173 ? -17.171 -2.055 1.101 1.00 41.66 173 ALA A O 1
ATOM 1277 N N . ILE A 1 174 ? -17.529 -0.134 2.079 1.00 42.28 174 ILE A N 1
ATOM 1278 C CA . ILE A 1 174 ? -17.634 0.599 0.794 1.00 42.28 174 ILE A CA 1
ATOM 1279 C C . ILE A 1 174 ? -16.312 0.528 -0.010 1.00 42.28 174 ILE A C 1
ATOM 1281 O O . ILE A 1 174 ? -16.300 0.331 -1.222 1.00 42.28 174 ILE A O 1
ATOM 1285 N N . ALA A 1 175 ? -15.170 0.597 0.680 1.00 46.34 175 ALA A N 1
ATOM 1286 C CA . ALA A 1 175 ? -13.839 0.277 0.142 1.00 46.34 175 ALA A CA 1
ATOM 1287 C C . ALA A 1 175 ? -13.692 -1.189 -0.315 1.00 46.34 175 ALA A C 1
ATOM 1289 O O . ALA A 1 175 ? -12.795 -1.524 -1.092 1.00 46.34 175 ALA A O 1
ATOM 1290 N N . MET A 1 176 ? -14.574 -2.043 0.194 1.00 36.62 176 MET A N 1
ATOM 1291 C CA . MET A 1 176 ? -14.745 -3.434 -0.157 1.00 36.62 176 MET A CA 1
ATOM 1292 C C . MET A 1 176 ? -15.980 -3.714 -1.021 1.00 36.62 176 MET A C 1
ATOM 1294 O O . MET A 1 176 ? -16.353 -4.870 -1.049 1.00 36.62 176 MET A O 1
ATOM 1298 N N . ASP A 1 177 ? -16.578 -2.747 -1.727 1.00 35.94 177 ASP A N 1
ATOM 1299 C CA . ASP A 1 177 ? -17.805 -2.967 -2.519 1.00 35.94 177 ASP A CA 1
ATOM 1300 C C . ASP A 1 177 ? -17.758 -2.531 -3.972 1.00 35.94 177 ASP A C 1
ATOM 1302 O O . ASP A 1 177 ? -18.404 -3.123 -4.844 1.00 35.94 177 ASP A O 1
ATOM 1306 N N . CYS A 1 178 ? -16.977 -1.511 -4.281 1.00 38.31 178 CYS A N 1
ATOM 1307 C CA . CYS A 1 178 ? -16.880 -1.053 -5.649 1.00 38.31 178 CYS A CA 1
ATOM 1308 C C . CYS A 1 178 ? -16.199 -2.103 -6.605 1.00 38.31 178 CYS A C 1
ATOM 1310 O O . CYS A 1 178 ? -16.073 -1.827 -7.792 1.00 38.31 178 CYS A O 1
ATOM 1312 N N . ALA A 1 179 ? -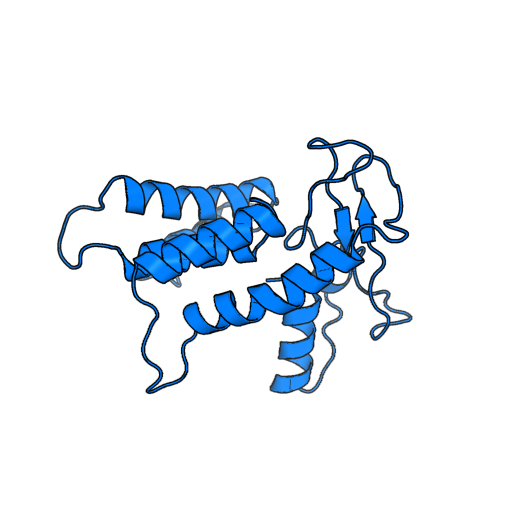15.693 -3.288 -6.170 1.00 35.44 179 ALA A N 1
ATOM 1313 C CA . ALA A 1 179 ? -15.017 -4.345 -6.989 1.00 35.44 179 ALA A CA 1
ATOM 1314 C C . ALA A 1 179 ? -16.053 -5.295 -7.502 1.00 35.44 179 ALA A C 1
ATOM 1316 O O . ALA A 1 179 ? -15.838 -5.858 -8.568 1.00 35.44 179 ALA A O 1
ATOM 1317 N N . ALA A 1 180 ? -17.132 -5.514 -6.749 1.00 35.19 180 ALA A N 1
ATOM 1318 C CA . ALA A 1 180 ? -18.314 -6.099 -7.351 1.00 35.19 180 ALA A CA 1
ATOM 1319 C C . ALA A 1 180 ? -18.736 -5.249 -8.554 1.00 35.19 180 ALA A C 1
ATOM 1321 O O . ALA A 1 180 ? -19.185 -5.790 -9.553 1.00 35.19 180 ALA A O 1
ATOM 1322 N N . TRP A 1 181 ? -18.529 -3.931 -8.478 1.00 33.28 181 TRP A N 1
ATOM 1323 C CA . TRP A 1 181 ? -18.980 -2.954 -9.463 1.00 33.28 181 TRP A CA 1
ATOM 1324 C C . TRP A 1 181 ? -18.036 -2.725 -10.663 1.00 33.28 181 TRP A C 1
ATOM 1326 O O . TRP A 1 181 ? -18.491 -2.261 -11.701 1.00 33.28 181 TRP A O 1
ATOM 1336 N N . LEU A 1 182 ? -16.744 -3.071 -10.572 1.00 35.22 182 LEU A N 1
ATOM 1337 C CA . LEU A 1 182 ? -15.798 -3.009 -11.709 1.00 35.22 182 LEU A CA 1
ATOM 1338 C C . LEU A 1 182 ? -15.604 -4.352 -12.440 1.00 35.22 182 LEU A C 1
ATOM 1340 O O . LEU A 1 182 ? -14.749 -4.461 -13.320 1.00 35.22 182 LEU A O 1
ATOM 1344 N N . GLY A 1 183 ? -16.372 -5.383 -12.085 1.00 30.70 183 GLY A N 1
ATOM 1345 C CA . GLY A 1 183 ? -16.460 -6.620 -12.862 1.00 30.70 183 GLY A CA 1
ATOM 1346 C C . GLY A 1 183 ? -17.416 -6.483 -14.060 1.00 30.70 183 GLY A C 1
ATOM 1347 O O . GLY A 1 183 ? -18.359 -5.694 -13.993 1.00 30.70 183 GLY A O 1
ATOM 1348 N N . PRO A 1 184 ? -17.215 -7.239 -15.159 1.00 30.69 184 PRO A N 1
ATOM 1349 C CA . PRO A 1 184 ? -18.200 -7.316 -16.234 1.00 30.69 184 PRO A CA 1
ATOM 1350 C C . PRO A 1 184 ? -19.513 -7.927 -15.727 1.00 30.69 184 PRO A C 1
ATOM 1352 O O . PRO A 1 184 ? -19.508 -8.879 -14.945 1.00 30.69 184 PRO A O 1
ATOM 1355 N N . VAL A 1 185 ? -20.631 -7.378 -16.207 1.00 38.03 185 VAL A N 1
ATOM 1356 C CA . VAL A 1 185 ? -21.982 -7.892 -15.947 1.00 38.03 185 VAL A CA 1
ATOM 1357 C C . VAL A 1 185 ? -22.063 -9.336 -16.457 1.00 38.03 185 VAL A C 1
ATOM 1359 O O . VAL A 1 185 ? -21.644 -9.588 -17.591 1.00 38.03 185 VAL A O 1
ATOM 1362 N N . PRO A 1 186 ? -22.578 -10.292 -15.665 1.00 39.06 186 PRO A N 1
ATOM 1363 C CA . PRO A 1 186 ? -22.775 -11.653 -16.142 1.00 39.06 186 PRO A CA 1
ATOM 1364 C C . PRO A 1 186 ? -23.706 -11.654 -17.361 1.00 39.06 186 PRO A C 1
ATOM 1366 O O . PRO A 1 186 ? -24.813 -11.118 -17.313 1.00 39.06 186 PRO A O 1
ATOM 1369 N N . ALA A 1 187 ? -23.227 -12.236 -18.462 1.00 41.94 187 ALA A N 1
ATOM 1370 C CA . ALA A 1 187 ? -24.069 -12.595 -19.594 1.00 41.94 187 ALA A CA 1
ATOM 1371 C C . ALA A 1 187 ? -24.891 -13.844 -19.234 1.00 41.94 187 ALA A C 1
ATOM 1373 O O . ALA A 1 187 ? -24.394 -14.716 -18.519 1.00 41.94 187 ALA A O 1
ATOM 1374 N N . ALA A 1 188 ? -26.143 -13.837 -19.700 1.00 47.41 188 ALA A N 1
ATOM 1375 C CA . ALA A 1 188 ? -27.254 -14.716 -19.329 1.00 47.41 188 ALA A CA 1
ATOM 1376 C C . ALA A 1 188 ? -27.021 -16.220 -19.538 1.00 47.41 188 ALA A C 1
ATOM 1378 O O . ALA A 1 188 ? -26.306 -16.587 -20.498 1.00 47.41 188 ALA A O 1
#

Sequence (188 aa):
MGSDVRRALFETDRGFLCGCSRCRSSDACRSLPCEACGAKGKVMPTGYAASAPTASPAWKCFGCGRESATGDAVRRAAEAEIVPRVLLELRPPRGVPKAPPEELVALAADVRTRLGDHHWAAAAAALVLHCRCRPVGGQLDPFSVACGTRFLGWLLDLGLPFPAAEIVRTPIAIAMDCAAWLGPVPAA